Protein AF-A0A6N9HDP6-F1 (afdb_monomer)

Foldseek 3Di:
DDPCPPVCCVVVVQDDPVPCDPVNVVLVVLLVVLLVQLVVLLVQLVVLCPPQNQNLLCLVVVHFDDDPNDTDNSVVRNLVSLLSNLVSLLVSVFCVLVVLCVLQDWFWAQDPVGIDTQDPVNRGLDPRSLRRCCVVPVVLVVLSVLSLCLSQDPLSQQSVQQVVCVVPHPHFDWDRPSRFIFGQWGWGQHSVRDIDIDGRHTSSVSSCCCSPPSSVSSSVSVSSSSVSSVVVVVVVD

Secondary structure (DSSP, 8-state):
------HHHHHHTT--TTT--HHHHHHHHHHHHHHHHHHHHHHHHHHTT-GGGHHHHHHHTTPPEEETTEEE-HHHHHHHHHHHHHHHHHHHHHHHHHHHHHHH---EEEETTEEEE--TTT-SSSHHHHHHHHHH-GGGHHHHHHHHHHHT-HHHHHHHHHHHHHHHSSPPPEEE-SS-EEEEEEEEE-TTS-EEEEEEEEHHHHHHHIIIIIIHHHHHHHHHHHHHHHHHHTTT-

pLDDT: mean 84.65, std 15.04, range [33.28, 97.62]

Radius of gyration: 20.61 Å; Cα contacts (8 Å, |Δi|>4): 277; chains: 1; bounding box: 51×28×64 Å

Organism: NCBI:txid2692179

Structure (mmCIF, N/CA/C/O backbone):
data_AF-A0A6N9HDP6-F1
#
_entry.id   AF-A0A6N9HDP6-F1
#
loop_
_atom_site.group_PDB
_atom_site.id
_atom_site.type_symbol
_atom_site.label_atom_id
_atom_site.label_alt_id
_atom_site.label_comp_id
_atom_site.label_asym_id
_atom_site.label_entity_id
_atom_site.label_seq_id
_atom_site.pdbx_PDB_ins_code
_atom_site.Cartn_x
_atom_site.Cartn_y
_atom_site.Cartn_z
_atom_site.occupancy
_atom_site.B_iso_or_equiv
_atom_site.auth_seq_id
_atom_site.auth_comp_id
_atom_site.auth_asym_id
_atom_site.auth_atom_id
_atom_site.pdbx_PDB_model_num
ATOM 1 N N . MET A 1 1 ? -8.264 -8.731 -18.667 1.00 33.28 1 MET A N 1
ATOM 2 C CA . MET A 1 1 ? -9.466 -8.722 -17.803 1.00 33.28 1 MET A CA 1
ATOM 3 C C . MET A 1 1 ? -9.462 -7.418 -17.008 1.00 33.28 1 MET A C 1
ATOM 5 O O . MET A 1 1 ? -8.703 -7.315 -16.053 1.00 33.28 1 MET A O 1
ATOM 9 N N . LYS A 1 2 ? -10.206 -6.390 -17.453 1.00 33.88 2 LYS A N 1
ATOM 10 C CA . LYS A 1 2 ? -10.377 -5.136 -16.694 1.00 33.88 2 LYS A CA 1
ATOM 11 C C . LYS A 1 2 ? -11.178 -5.466 -15.438 1.00 33.88 2 LYS A C 1
ATOM 13 O O . LYS A 1 2 ? -12.290 -5.974 -15.535 1.00 33.88 2 LYS A O 1
ATOM 18 N N . PHE A 1 3 ? -10.584 -5.253 -14.273 1.00 39.41 3 PHE A N 1
ATOM 19 C CA . PHE A 1 3 ? -11.272 -5.420 -13.004 1.00 39.41 3 PHE A CA 1
ATOM 20 C C . PHE A 1 3 ? -12.003 -4.114 -12.696 1.00 39.41 3 PHE A C 1
ATOM 22 O O . PHE A 1 3 ? -11.435 -3.202 -12.106 1.00 39.41 3 PHE A O 1
ATOM 29 N N . THR A 1 4 ? -13.249 -3.997 -13.146 1.00 41.28 4 THR A N 1
ATOM 30 C CA . THR A 1 4 ? -14.110 -2.879 -12.762 1.00 41.28 4 THR A CA 1
ATOM 31 C C . THR A 1 4 ? -14.683 -3.213 -11.393 1.00 41.28 4 THR A C 1
ATOM 33 O O . THR A 1 4 ? -15.623 -3.995 -11.263 1.00 41.28 4 THR A O 1
ATOM 36 N N . LEU A 1 5 ? -14.047 -2.695 -10.345 1.00 49.66 5 LEU A N 1
ATOM 37 C CA . LEU A 1 5 ? -14.634 -2.686 -9.016 1.00 49.66 5 LEU A CA 1
ATOM 38 C C . LEU A 1 5 ? -15.818 -1.708 -9.094 1.00 49.66 5 LEU A C 1
ATOM 40 O O . LEU A 1 5 ? -15.613 -0.498 -9.094 1.00 49.66 5 LEU A O 1
ATOM 44 N N . ASP A 1 6 ? -17.022 -2.237 -9.311 1.00 51.72 6 ASP A N 1
ATOM 45 C CA . ASP A 1 6 ? -18.217 -1.435 -9.557 1.00 51.72 6 ASP A CA 1
ATOM 46 C C . ASP A 1 6 ? -18.511 -0.571 -8.325 1.00 51.72 6 ASP A C 1
ATOM 48 O O . ASP A 1 6 ? -18.894 -1.074 -7.267 1.00 51.72 6 ASP A O 1
ATOM 52 N N . ARG A 1 7 ? -18.243 0.731 -8.462 1.00 52.22 7 ARG A N 1
ATOM 53 C CA . ARG A 1 7 ? -18.452 1.757 -7.440 1.00 52.22 7 ARG A CA 1
ATOM 54 C C . ARG A 1 7 ? -19.900 1.761 -6.978 1.00 52.22 7 ARG A C 1
ATOM 56 O O . ARG A 1 7 ? -20.142 1.876 -5.783 1.00 52.22 7 ARG A O 1
ATOM 63 N N . ASP A 1 8 ? -20.845 1.566 -7.891 1.00 45.03 8 ASP A N 1
ATOM 64 C CA . ASP A 1 8 ? -22.261 1.567 -7.558 1.00 45.03 8 ASP A CA 1
ATOM 65 C C . ASP A 1 8 ? -22.646 0.270 -6.859 1.00 45.03 8 ASP A C 1
ATOM 67 O O . ASP A 1 8 ? -23.424 0.319 -5.918 1.00 45.03 8 ASP A O 1
ATOM 71 N N . LEU A 1 9 ? -22.015 -0.867 -7.161 1.00 48.50 9 LEU A N 1
ATOM 72 C CA . LEU A 1 9 ? -22.144 -2.080 -6.343 1.00 48.50 9 LEU A CA 1
ATOM 73 C C . LEU A 1 9 ? -21.481 -1.900 -4.961 1.00 48.50 9 LEU A C 1
ATOM 75 O O . LEU A 1 9 ? -22.004 -2.371 -3.954 1.00 48.50 9 LEU A O 1
ATOM 79 N N . LEU A 1 10 ? -20.365 -1.173 -4.877 1.00 50.84 10 LEU A N 1
ATOM 80 C CA . LEU A 1 10 ? -19.671 -0.837 -3.628 1.00 50.84 10 LEU A CA 1
ATOM 81 C C . LEU A 1 10 ? -20.316 0.267 -2.794 1.00 50.84 10 LEU A C 1
ATOM 83 O O . LEU A 1 10 ? -19.963 0.426 -1.633 1.00 50.84 10 LEU A O 1
ATOM 87 N N . LEU A 1 11 ? -21.252 1.019 -3.354 1.00 48.31 11 LEU A N 1
ATOM 88 C CA . LEU A 1 11 ? -22.019 2.028 -2.634 1.00 48.31 11 LEU A CA 1
ATOM 89 C C . LEU A 1 11 ? -23.435 1.516 -2.340 1.00 48.31 11 LEU A C 1
ATOM 91 O O . LEU A 1 11 ? -23.903 1.658 -1.214 1.00 48.31 11 LEU A O 1
ATOM 95 N N . SER A 1 12 ? -24.077 0.830 -3.292 1.00 44.22 12 SER A N 1
ATOM 96 C CA . SER A 1 12 ? -25.443 0.291 -3.157 1.00 44.22 12 SER A CA 1
ATOM 97 C C . SER A 1 12 ? -25.527 -0.972 -2.298 1.00 44.22 12 SER A C 1
ATOM 99 O O . SER A 1 12 ? -26.515 -1.153 -1.593 1.00 44.22 12 SER A O 1
ATOM 101 N N . THR A 1 13 ? -24.486 -1.817 -2.272 1.00 45.91 13 THR A N 1
ATOM 102 C CA . THR A 1 13 ? -24.427 -2.969 -1.345 1.00 45.91 13 THR A CA 1
ATOM 103 C C . THR A 1 13 ? -23.983 -2.553 0.064 1.00 45.91 13 THR A C 1
ATOM 105 O O . THR A 1 13 ? -23.990 -3.372 0.980 1.00 45.91 13 THR A O 1
ATOM 108 N N . TYR A 1 14 ? -23.537 -1.306 0.247 1.00 46.59 14 TYR A N 1
ATOM 109 C CA . TYR A 1 14 ? -22.784 -0.906 1.433 1.00 46.59 14 TYR A CA 1
ATOM 110 C C . TYR A 1 14 ? -23.558 0.035 2.337 1.00 46.59 14 TYR A C 1
ATOM 112 O O . TYR A 1 14 ? -23.374 -0.062 3.540 1.00 46.59 14 TYR A O 1
ATOM 120 N N . LEU A 1 15 ? -24.440 0.896 1.828 1.00 45.91 15 LEU A N 1
ATOM 121 C CA . LEU A 1 15 ? -25.170 1.833 2.679 1.00 45.91 15 LEU A CA 1
ATOM 122 C C . LEU A 1 15 ? -26.553 2.166 2.085 1.00 45.91 15 LEU A C 1
ATOM 124 O O . LEU A 1 15 ? -26.628 2.545 0.914 1.00 45.91 15 LEU A O 1
ATOM 128 N N . PRO A 1 16 ? -27.648 2.119 2.871 1.00 46.25 16 PRO A N 1
ATOM 129 C CA . PRO A 1 16 ? -28.872 2.835 2.524 1.00 46.25 16 PRO A CA 1
ATOM 130 C C . PRO A 1 16 ? -28.522 4.309 2.284 1.00 46.25 16 PRO A C 1
ATOM 132 O O . PRO A 1 16 ? -27.816 4.928 3.084 1.00 46.25 16 PRO A O 1
ATOM 135 N N . SER A 1 17 ? -28.993 4.891 1.180 1.00 51.22 17 SER A N 1
ATOM 136 C CA . SER A 1 17 ? -28.619 6.244 0.732 1.00 51.22 17 SER A CA 1
ATOM 137 C C . SER A 1 17 ? -28.858 7.349 1.774 1.00 51.22 17 SER A C 1
ATOM 139 O O . SER A 1 17 ? -28.256 8.420 1.679 1.00 51.22 17 SER A O 1
ATOM 141 N N . SER A 1 18 ? -29.710 7.091 2.769 1.00 51.16 18 SER A N 1
ATOM 142 C CA . SER A 1 18 ? -30.051 7.989 3.873 1.00 51.16 18 SER A CA 1
ATOM 143 C C . SER A 1 18 ? -29.022 8.045 5.013 1.00 51.16 18 SER A C 1
ATOM 145 O O . SER A 1 18 ? -29.096 8.976 5.807 1.00 51.16 18 SER A O 1
ATOM 147 N N . GLU A 1 19 ? -28.067 7.107 5.105 1.00 50.16 19 GLU A N 1
ATOM 148 C CA . GLU A 1 19 ? -27.143 6.978 6.257 1.00 50.16 19 GLU A CA 1
ATOM 149 C C . GLU A 1 19 ? -25.657 7.198 5.931 1.00 50.16 19 GLU A C 1
ATOM 151 O O . GLU A 1 19 ? -24.818 7.207 6.833 1.00 50.16 19 GLU A O 1
ATOM 156 N N . ILE A 1 20 ? -25.291 7.415 4.662 1.00 54.38 20 ILE A N 1
ATOM 157 C CA . ILE A 1 20 ? -23.915 7.822 4.341 1.00 54.38 20 ILE A CA 1
ATOM 158 C C . ILE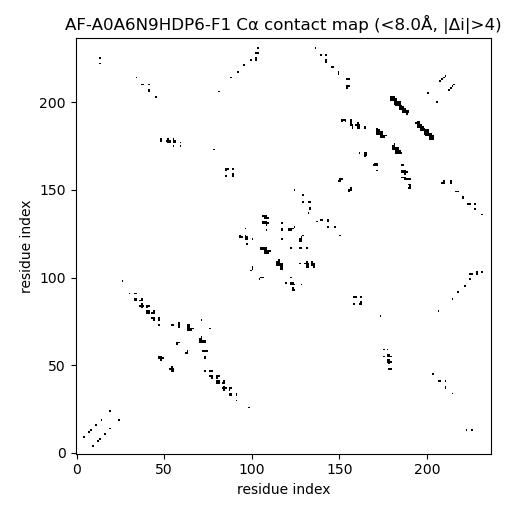 A 1 20 ? -23.740 9.262 4.812 1.00 54.38 20 ILE A C 1
ATOM 160 O O . ILE A 1 20 ? -24.262 10.181 4.177 1.00 54.38 20 ILE A O 1
ATOM 164 N N . ASP A 1 21 ? -23.013 9.487 5.902 1.00 63.66 21 ASP A N 1
ATOM 165 C CA . ASP A 1 21 ? -22.639 10.845 6.283 1.00 63.66 21 ASP A CA 1
ATOM 166 C C . ASP A 1 21 ? -21.673 11.461 5.238 1.00 63.66 21 ASP A C 1
ATOM 168 O O . ASP A 1 21 ? -21.106 10.789 4.365 1.00 63.66 21 ASP A O 1
ATOM 172 N N . ALA A 1 22 ? -21.513 12.784 5.265 1.00 68.62 22 ALA A N 1
ATOM 173 C CA . ALA A 1 22 ? -20.629 13.479 4.328 1.00 68.62 22 ALA A CA 1
ATOM 174 C C . ALA A 1 22 ? -19.145 13.063 4.463 1.00 68.62 22 ALA A C 1
ATOM 176 O O . ALA A 1 22 ? -18.402 13.126 3.480 1.00 68.62 22 ALA A O 1
ATOM 177 N N . GLU A 1 23 ? -18.718 12.612 5.645 1.00 64.62 23 GLU A N 1
ATOM 178 C CA . GLU A 1 23 ? -17.349 12.181 5.945 1.00 64.62 23 GLU A CA 1
ATOM 179 C C . GLU A 1 23 ? -17.039 10.833 5.274 1.00 64.62 23 GLU A C 1
ATOM 181 O O . GLU A 1 23 ? -16.013 10.703 4.602 1.00 64.62 23 GLU A O 1
ATOM 186 N N . ALA A 1 24 ? -17.958 9.868 5.332 1.00 66.38 24 ALA A N 1
ATOM 187 C CA . ALA A 1 24 ? -17.856 8.591 4.633 1.00 66.38 24 ALA A CA 1
ATOM 188 C C . ALA A 1 24 ? -17.781 8.786 3.109 1.00 66.38 24 ALA A C 1
ATOM 190 O O . ALA A 1 24 ? -16.895 8.222 2.462 1.00 66.38 24 ALA A O 1
ATOM 191 N N . ARG A 1 25 ? -18.629 9.654 2.526 1.00 70.38 25 ARG A N 1
ATOM 192 C CA . ARG A 1 25 ? -18.550 10.000 1.088 1.00 70.38 25 ARG A CA 1
ATOM 193 C C . ARG A 1 25 ? -17.185 10.572 0.708 1.00 70.38 25 ARG A C 1
ATOM 195 O O . ARG A 1 25 ? -16.620 10.203 -0.320 1.00 70.38 25 ARG A O 1
ATOM 202 N N . MET A 1 26 ? -16.639 11.463 1.533 1.00 73.62 26 MET A N 1
ATOM 203 C CA . MET A 1 26 ? -15.329 12.071 1.294 1.00 73.62 26 MET A CA 1
ATOM 204 C C . MET A 1 26 ? -14.192 11.037 1.346 1.00 73.62 26 MET A C 1
ATOM 206 O O . MET A 1 26 ? -13.287 11.075 0.505 1.00 73.62 26 MET A O 1
ATOM 210 N N . ILE A 1 27 ? -14.243 10.104 2.301 1.00 74.69 27 ILE A N 1
ATOM 211 C CA . ILE A 1 27 ? -13.271 9.011 2.424 1.00 74.69 27 ILE A CA 1
ATOM 212 C C . ILE A 1 27 ? -13.293 8.142 1.163 1.00 74.69 27 ILE A C 1
ATOM 214 O O . ILE A 1 27 ? -12.243 7.944 0.551 1.00 74.69 27 ILE A O 1
ATOM 218 N N . PHE A 1 28 ? -14.471 7.686 0.727 1.00 75.19 28 PHE A N 1
ATOM 219 C CA . PHE A 1 28 ? -14.584 6.834 -0.461 1.00 75.19 28 PHE A CA 1
ATOM 220 C C . PHE A 1 28 ? -14.171 7.554 -1.747 1.00 75.19 28 PHE A C 1
ATOM 222 O O . PHE A 1 28 ? -13.397 7.000 -2.519 1.00 75.19 28 PHE A O 1
ATOM 229 N N . ASN A 1 29 ? -14.533 8.828 -1.925 1.00 78.56 29 ASN A N 1
ATOM 230 C CA . ASN A 1 29 ? -14.055 9.616 -3.067 1.00 78.56 29 ASN A CA 1
ATOM 231 C C . ASN A 1 29 ? -12.520 9.749 -3.092 1.00 78.56 29 ASN A C 1
ATOM 233 O O . ASN A 1 29 ? -11.913 9.822 -4.159 1.00 78.56 29 ASN A O 1
ATOM 237 N N . THR A 1 30 ? -11.872 9.810 -1.925 1.00 80.00 30 THR A N 1
ATOM 238 C CA . THR A 1 30 ? -10.403 9.864 -1.834 1.00 80.00 30 THR A CA 1
ATOM 239 C C . THR A 1 30 ? -9.774 8.515 -2.185 1.00 80.00 30 THR A C 1
ATOM 241 O O . THR A 1 30 ? -8.740 8.476 -2.856 1.00 80.00 30 THR A O 1
ATOM 244 N N . ILE A 1 31 ? -10.400 7.417 -1.754 1.00 83.44 31 ILE A N 1
ATOM 245 C CA . ILE A 1 31 ? -9.998 6.046 -2.089 1.00 83.44 31 ILE A CA 1
ATOM 246 C C . ILE A 1 31 ? -10.102 5.812 -3.601 1.00 83.44 31 ILE A C 1
ATOM 248 O O . ILE A 1 31 ? -9.126 5.359 -4.199 1.00 83.44 31 ILE A O 1
ATOM 252 N N . ASP A 1 32 ? -11.226 6.191 -4.213 1.00 83.38 32 ASP A N 1
ATOM 253 C CA . ASP A 1 32 ? -11.473 6.056 -5.653 1.00 83.38 32 ASP A CA 1
ATOM 254 C C . ASP A 1 32 ? -10.429 6.828 -6.463 1.00 83.38 32 ASP A C 1
ATOM 256 O O . ASP A 1 32 ? -9.756 6.254 -7.315 1.00 83.38 32 ASP A O 1
ATOM 260 N N . LYS A 1 33 ? -10.183 8.099 -6.115 1.00 86.19 33 LYS A N 1
ATOM 261 C CA . LYS A 1 33 ? -9.139 8.898 -6.774 1.00 86.19 33 LYS A CA 1
ATOM 262 C C . LYS A 1 33 ? -7.780 8.208 -6.716 1.00 86.19 33 LYS A C 1
ATOM 264 O O . LYS A 1 33 ? -7.112 8.085 -7.735 1.00 86.19 33 LYS A O 1
ATOM 269 N N . ARG A 1 34 ? -7.347 7.746 -5.538 1.00 88.00 34 ARG A N 1
ATOM 270 C CA . ARG A 1 34 ? -6.041 7.080 -5.398 1.00 88.00 34 ARG A CA 1
ATOM 271 C C . ARG A 1 34 ? -5.972 5.768 -6.175 1.00 88.00 34 ARG A C 1
ATOM 273 O O . ARG A 1 34 ? -4.921 5.484 -6.740 1.00 88.00 34 ARG A O 1
ATOM 280 N N . LYS A 1 35 ? -7.063 4.998 -6.220 1.00 88.69 35 LYS A N 1
ATOM 281 C CA . LYS A 1 35 ? -7.174 3.804 -7.065 1.00 88.69 35 LYS A CA 1
ATOM 282 C C . LYS A 1 35 ? -6.973 4.175 -8.530 1.00 88.69 35 LYS A C 1
ATOM 284 O O . LYS A 1 35 ? -6.108 3.586 -9.164 1.00 88.69 35 LYS A O 1
ATOM 289 N N . ASP A 1 36 ? -7.711 5.155 -9.037 1.00 89.81 36 ASP A N 1
ATOM 290 C CA . ASP A 1 36 ? -7.659 5.532 -10.451 1.00 89.81 36 ASP A CA 1
ATOM 291 C C . ASP A 1 36 ? -6.276 6.082 -10.835 1.00 89.81 36 ASP A C 1
ATOM 293 O O . ASP A 1 36 ? -5.737 5.731 -11.882 1.00 89.81 36 ASP A O 1
ATOM 297 N N . PHE A 1 37 ? -5.637 6.857 -9.950 1.00 91.75 37 PHE A N 1
ATOM 298 C CA . PHE A 1 37 ? -4.246 7.288 -10.126 1.00 91.75 37 PHE A CA 1
ATOM 299 C C . PHE A 1 37 ? -3.261 6.110 -10.136 1.00 91.75 37 PHE A C 1
ATOM 301 O O . PHE A 1 37 ? -2.341 6.083 -10.953 1.00 91.75 37 PHE A O 1
ATOM 308 N N . SER A 1 38 ? -3.429 5.123 -9.251 1.00 92.25 38 SER A N 1
ATOM 309 C CA . SER A 1 38 ? -2.624 3.899 -9.292 1.00 92.25 38 SER A CA 1
ATOM 310 C C . SER A 1 38 ? -2.862 3.111 -10.585 1.00 92.25 38 SER A C 1
ATOM 312 O O . SER A 1 38 ? -1.909 2.645 -11.195 1.00 92.25 38 SER A O 1
ATOM 314 N N . GLU A 1 39 ? -4.100 2.970 -11.045 1.00 92.25 39 GLU A N 1
ATOM 315 C CA . GLU A 1 39 ? -4.398 2.275 -12.302 1.00 92.25 39 GLU A CA 1
ATOM 316 C C . GLU A 1 39 ? -3.762 2.990 -13.498 1.00 92.25 39 GLU A C 1
ATOM 318 O O . GLU A 1 39 ? -3.077 2.342 -14.287 1.00 92.25 39 GLU A O 1
ATOM 323 N N . LEU A 1 40 ? -3.900 4.318 -13.582 1.00 94.12 40 LEU A N 1
ATOM 324 C CA . LEU A 1 40 ? -3.268 5.142 -14.614 1.00 94.12 40 LEU A CA 1
ATOM 325 C C . LEU A 1 40 ? -1.762 4.867 -14.696 1.00 94.12 40 LEU A C 1
ATOM 327 O O . LEU A 1 40 ? -1.275 4.415 -15.726 1.00 94.12 40 LEU A O 1
ATOM 331 N N . HIS A 1 41 ? -1.032 5.072 -13.599 1.00 94.62 41 HIS A N 1
ATOM 332 C CA . HIS A 1 41 ? 0.424 4.921 -13.605 1.00 94.62 41 HIS A CA 1
ATOM 333 C C . HIS A 1 41 ? 0.886 3.475 -13.802 1.00 94.62 41 HIS A C 1
ATOM 335 O O . HIS A 1 41 ? 1.971 3.251 -14.334 1.00 94.62 41 HIS A O 1
ATOM 341 N N . TYR A 1 42 ? 0.078 2.487 -13.407 1.00 94.56 42 TYR A N 1
ATOM 342 C CA . TYR A 1 42 ? 0.356 1.094 -13.739 1.00 94.56 42 TYR A CA 1
ATOM 343 C C . TYR A 1 42 ? 0.293 0.865 -15.252 1.00 94.56 42 TYR A C 1
ATOM 345 O O . TYR A 1 42 ? 1.230 0.301 -15.809 1.00 94.56 42 TYR A O 1
ATOM 353 N N . TYR A 1 43 ? -0.769 1.314 -15.926 1.00 92.94 43 TYR A N 1
ATOM 354 C CA . TYR A 1 43 ? -0.904 1.118 -17.370 1.00 92.94 43 TYR A CA 1
ATOM 355 C C . TYR A 1 43 ? 0.114 1.932 -18.172 1.00 92.94 43 TYR A C 1
ATOM 357 O O . TYR A 1 43 ? 0.693 1.390 -19.108 1.00 92.94 43 TYR A O 1
ATOM 365 N N . GLU A 1 44 ? 0.408 3.170 -17.768 1.00 91.12 44 GLU A N 1
ATOM 366 C CA . GLU A 1 44 ? 1.485 3.966 -18.374 1.00 91.12 44 GLU A CA 1
ATOM 367 C C . GLU A 1 44 ? 2.844 3.262 -18.249 1.00 91.12 44 GLU A C 1
ATOM 369 O O . GLU A 1 44 ? 3.590 3.165 -19.219 1.00 91.12 44 GLU A O 1
ATOM 374 N N . PHE A 1 45 ? 3.146 2.681 -17.083 1.00 91.06 45 PHE A N 1
ATOM 375 C CA . PHE A 1 45 ? 4.351 1.870 -16.906 1.00 91.06 45 PHE A CA 1
ATOM 376 C C . PHE A 1 45 ? 4.372 0.638 -17.824 1.00 91.06 45 PHE A C 1
ATOM 378 O O . PHE A 1 45 ? 5.395 0.372 -18.445 1.00 91.06 45 PHE A O 1
ATOM 385 N N . ILE A 1 46 ? 3.263 -0.098 -17.951 1.00 89.88 46 ILE A N 1
ATOM 386 C CA . ILE A 1 46 ? 3.189 -1.256 -18.859 1.00 89.88 46 ILE A CA 1
ATOM 387 C C . ILE A 1 46 ? 3.407 -0.832 -20.318 1.00 89.88 46 ILE A C 1
ATOM 389 O O . ILE A 1 46 ? 4.092 -1.529 -21.064 1.00 89.88 46 ILE A O 1
ATOM 393 N N . ASN A 1 47 ? 2.907 0.338 -20.715 1.00 85.62 47 ASN A N 1
ATOM 394 C CA . ASN A 1 47 ? 3.121 0.869 -22.061 1.00 85.62 47 ASN A CA 1
ATOM 395 C C . ASN A 1 47 ? 4.599 1.206 -22.341 1.00 85.62 47 ASN A C 1
ATOM 397 O O . ASN A 1 47 ? 5.003 1.211 -23.501 1.00 85.62 47 ASN A O 1
ATOM 401 N N . CYS A 1 48 ? 5.426 1.421 -21.307 1.00 79.38 48 CYS A N 1
ATOM 402 C CA . CYS A 1 48 ? 6.856 1.719 -21.460 1.00 79.38 48 CYS A CA 1
ATOM 403 C C . CYS A 1 48 ? 7.691 0.533 -21.973 1.00 79.38 48 CYS A C 1
ATOM 405 O O . CYS A 1 48 ? 8.829 0.740 -22.393 1.00 79.38 48 CYS A O 1
ATOM 407 N N . PHE A 1 49 ? 7.167 -0.696 -21.919 1.00 74.06 49 PHE A N 1
ATOM 408 C CA . PHE A 1 49 ? 7.859 -1.884 -22.431 1.00 74.06 49 PHE A CA 1
ATOM 409 C C . PHE A 1 49 ? 7.699 -2.027 -23.954 1.00 74.06 49 PHE A C 1
ATOM 411 O O . PHE A 1 49 ? 8.598 -2.540 -24.618 1.00 74.06 49 PHE A O 1
ATOM 418 N N . GLY A 1 50 ? 6.594 -1.532 -24.524 1.00 65.62 50 GLY A N 1
ATOM 419 C CA . GLY A 1 50 ? 6.205 -1.811 -25.910 1.00 65.62 50 GLY A CA 1
ATOM 420 C C . GLY A 1 50 ? 5.897 -3.292 -26.143 1.00 65.62 50 GLY A C 1
ATOM 421 O O . GLY A 1 50 ? 5.670 -4.047 -25.197 1.00 65.62 50 GLY A O 1
ATOM 422 N N . GLU A 1 51 ? 5.894 -3.717 -27.407 1.00 66.50 51 GLU A N 1
ATOM 423 C CA . GLU A 1 51 ? 5.860 -5.143 -27.751 1.00 66.50 51 GLU A CA 1
ATOM 424 C C . GLU A 1 51 ? 7.201 -5.790 -27.360 1.00 66.50 51 GLU A C 1
ATOM 426 O O . GLU A 1 51 ? 8.269 -5.283 -27.708 1.00 66.50 51 GLU A O 1
ATOM 431 N N . ASP A 1 52 ? 7.143 -6.870 -26.576 1.00 63.62 52 ASP A N 1
ATOM 432 C CA . ASP A 1 52 ? 8.283 -7.706 -26.160 1.00 63.62 52 ASP A CA 1
ATOM 433 C C . ASP A 1 52 ? 9.491 -6.977 -25.524 1.00 63.62 52 ASP A C 1
ATOM 435 O O . ASP A 1 52 ? 10.607 -7.498 -25.504 1.00 63.62 52 ASP A O 1
ATOM 439 N N . GLY A 1 53 ? 9.294 -5.784 -24.950 1.00 71.12 53 GLY A N 1
ATOM 440 C CA . GLY A 1 53 ? 10.369 -5.021 -24.301 1.00 71.12 53 GLY A CA 1
ATOM 441 C C . GLY A 1 53 ? 11.221 -4.185 -25.263 1.00 71.12 53 GLY A C 1
ATOM 442 O O . GLY A 1 53 ? 12.227 -3.614 -24.841 1.00 71.12 53 GLY A O 1
ATOM 443 N N . HIS A 1 54 ? 10.833 -4.069 -26.537 1.00 73.38 54 HIS A N 1
ATOM 444 C CA . HIS A 1 54 ? 11.617 -3.379 -27.566 1.00 73.38 54 HIS A CA 1
ATOM 445 C C . HIS A 1 54 ? 11.988 -1.930 -27.194 1.00 73.38 54 HIS A C 1
ATOM 447 O O . HIS A 1 54 ? 13.093 -1.471 -27.480 1.00 73.38 54 HIS A O 1
ATOM 453 N N . LEU A 1 55 ? 11.111 -1.211 -26.482 1.00 73.12 55 LEU A N 1
ATOM 454 C CA . LEU A 1 55 ? 11.379 0.172 -26.063 1.00 73.12 55 LEU A CA 1
ATOM 455 C C . LEU A 1 55 ? 12.498 0.274 -25.010 1.00 73.12 55 LEU A C 1
ATOM 457 O O . LEU A 1 55 ? 13.171 1.304 -24.915 1.00 73.12 55 LEU A O 1
ATOM 461 N N . LEU A 1 56 ? 12.703 -0.778 -24.214 1.00 80.88 56 LEU A N 1
ATOM 462 C CA . LEU A 1 56 ? 13.779 -0.854 -23.224 1.00 80.88 56 LEU A CA 1
ATOM 463 C C . LEU A 1 56 ? 15.121 -1.196 -23.872 1.00 80.88 56 LEU A C 1
ATOM 465 O O . LEU A 1 56 ? 16.158 -0.690 -23.436 1.00 80.88 56 LEU A O 1
ATOM 469 N N . GLU A 1 57 ? 15.108 -2.022 -24.918 1.00 79.50 57 GLU A N 1
ATOM 470 C CA . GLU A 1 57 ? 16.293 -2.318 -25.721 1.00 79.50 57 GLU A CA 1
ATOM 471 C C . GLU A 1 57 ? 16.774 -1.067 -26.466 1.00 79.50 57 GLU A C 1
ATOM 473 O O . GLU A 1 57 ? 17.935 -0.681 -26.327 1.00 79.50 57 GLU A O 1
ATOM 478 N N . MET A 1 58 ? 15.860 -0.357 -27.134 1.00 73.75 58 MET A N 1
ATOM 479 C CA . MET A 1 58 ? 16.160 0.901 -27.827 1.00 73.75 58 MET A CA 1
ATOM 480 C C . MET A 1 58 ? 16.782 1.959 -26.903 1.00 73.75 58 MET A C 1
ATOM 482 O O . MET A 1 58 ? 17.724 2.648 -27.296 1.00 73.75 58 MET A O 1
ATOM 486 N N . GLU A 1 59 ? 16.300 2.080 -25.661 1.00 81.12 59 GLU A N 1
ATOM 487 C CA . GLU A 1 59 ? 16.889 2.986 -24.666 1.00 81.12 59 GLU A CA 1
ATOM 488 C C . GLU A 1 59 ? 18.347 2.612 -24.351 1.00 81.12 59 GLU A C 1
ATOM 490 O O . GLU A 1 59 ? 19.211 3.491 -24.295 1.00 81.12 59 GLU A O 1
ATOM 495 N N . ARG A 1 60 ? 18.646 1.316 -24.176 1.00 78.69 60 ARG A N 1
ATOM 496 C CA . ARG A 1 60 ? 20.016 0.842 -23.910 1.00 78.69 60 ARG A CA 1
ATOM 497 C C . ARG A 1 60 ? 20.962 1.096 -25.074 1.00 78.69 60 ARG A C 1
ATOM 499 O O . ARG A 1 60 ? 22.140 1.358 -24.832 1.00 78.69 60 ARG A O 1
ATOM 506 N N . ASP A 1 61 ? 20.443 1.056 -26.293 1.00 81.31 61 ASP A N 1
ATOM 507 C CA . ASP A 1 61 ? 21.188 1.377 -27.510 1.00 81.31 61 ASP A CA 1
ATOM 508 C C . ASP A 1 61 ? 21.333 2.898 -27.729 1.00 81.31 61 ASP A C 1
ATOM 510 O O . ASP A 1 61 ? 21.953 3.342 -28.695 1.00 81.31 61 ASP A O 1
ATOM 514 N N . GLY A 1 62 ? 20.807 3.722 -26.812 1.00 74.69 62 GLY A N 1
ATOM 515 C CA . GLY A 1 62 ? 20.925 5.181 -26.838 1.00 74.69 62 GLY A CA 1
ATOM 516 C C . GLY A 1 62 ? 19.925 5.871 -27.767 1.00 74.69 62 GLY A C 1
ATOM 517 O O . GLY A 1 62 ? 20.082 7.058 -28.067 1.00 74.69 62 GLY A O 1
ATOM 518 N N . ILE A 1 63 ? 18.896 5.156 -28.225 1.00 71.94 63 ILE A N 1
ATOM 519 C CA . ILE A 1 63 ? 17.860 5.691 -29.106 1.00 71.94 63 ILE A CA 1
ATOM 520 C C . ILE A 1 63 ? 16.826 6.436 -28.254 1.00 71.94 63 ILE A C 1
ATOM 522 O O . ILE A 1 63 ? 16.222 5.886 -27.336 1.00 71.94 63 ILE A O 1
ATOM 526 N N . VAL A 1 64 ? 16.625 7.721 -28.554 1.00 66.75 64 VAL A N 1
ATOM 527 C CA . VAL A 1 64 ? 15.705 8.599 -27.817 1.00 66.75 64 VAL A CA 1
ATOM 528 C C . VAL A 1 64 ? 14.405 8.748 -28.599 1.00 66.75 64 VAL A C 1
ATOM 530 O O . VAL A 1 64 ? 14.430 9.178 -29.753 1.00 66.75 64 VAL A O 1
ATOM 533 N N . PHE A 1 65 ? 13.269 8.450 -27.966 1.00 63.47 65 PHE A N 1
ATOM 534 C CA . PHE A 1 65 ? 11.959 8.646 -28.584 1.00 63.47 65 PHE A CA 1
ATOM 535 C C . PHE A 1 65 ? 11.648 10.128 -28.743 1.00 63.47 65 PHE A C 1
ATOM 537 O O . PHE A 1 65 ? 11.960 10.945 -27.872 1.00 63.47 65 PHE A O 1
ATOM 544 N N . THR A 1 66 ? 10.991 10.473 -29.846 1.00 58.81 66 THR A N 1
ATOM 545 C CA . THR A 1 66 ? 10.404 11.796 -30.030 1.00 58.81 66 THR A CA 1
ATOM 546 C C . THR A 1 66 ? 8.902 11.681 -30.205 1.00 58.81 66 THR A C 1
ATOM 548 O O . THR A 1 66 ? 8.464 11.070 -31.175 1.00 58.81 66 THR A O 1
ATOM 551 N N . ASP A 1 67 ? 8.133 12.298 -29.314 1.00 58.44 67 ASP A N 1
ATOM 552 C CA . ASP A 1 67 ? 6.690 12.479 -29.482 1.00 58.44 67 ASP A CA 1
ATOM 553 C C . ASP A 1 67 ? 6.414 13.964 -29.735 1.00 58.44 67 ASP A C 1
ATOM 555 O O . ASP A 1 67 ? 6.952 14.836 -29.048 1.00 58.44 67 ASP A O 1
ATOM 559 N N . ALA A 1 68 ? 5.664 14.265 -30.797 1.00 63.69 68 ALA A N 1
ATOM 560 C CA . ALA A 1 68 ? 5.406 15.628 -31.273 1.00 63.69 68 ALA A CA 1
ATOM 561 C C . ALA A 1 68 ? 6.671 16.524 -31.372 1.00 63.69 68 ALA A C 1
ATOM 563 O O . ALA A 1 68 ? 6.636 17.720 -31.077 1.00 63.69 68 ALA A O 1
ATOM 564 N N . GLY A 1 69 ? 7.818 15.942 -31.751 1.00 58.31 69 GLY A N 1
ATOM 565 C CA . GLY A 1 69 ? 9.106 16.642 -31.859 1.00 58.31 69 GLY A CA 1
ATOM 566 C C . GLY A 1 69 ? 9.840 16.888 -30.531 1.00 58.31 69 GLY A C 1
ATOM 567 O O . GLY A 1 69 ? 10.926 17.469 -30.535 1.00 58.31 69 GLY A O 1
ATOM 568 N N . LYS A 1 70 ? 9.305 16.432 -29.392 1.00 61.06 70 LYS A N 1
ATOM 569 C CA . LYS A 1 70 ? 9.974 16.501 -28.086 1.00 61.06 70 LYS A CA 1
ATOM 570 C C . LYS A 1 70 ? 10.725 15.211 -27.808 1.00 61.06 70 LYS A C 1
ATOM 572 O O . LYS A 1 70 ? 10.154 14.136 -27.900 1.00 61.06 70 LYS A O 1
ATOM 577 N N . ARG A 1 71 ? 12.002 15.315 -27.437 1.00 63.88 71 ARG A N 1
ATOM 578 C CA . ARG A 1 71 ? 12.801 14.170 -26.980 1.00 63.88 71 ARG A CA 1
ATOM 579 C C . ARG A 1 71 ? 12.303 13.702 -25.612 1.00 63.88 71 ARG A C 1
ATOM 581 O O . ARG A 1 71 ? 12.359 14.465 -24.649 1.00 63.88 71 ARG A O 1
ATOM 588 N N . HIS A 1 72 ? 11.868 12.452 -25.525 1.00 66.38 72 HIS A N 1
ATOM 589 C CA . HIS A 1 72 ? 11.462 11.795 -24.291 1.00 66.38 72 HIS A CA 1
ATOM 590 C C . HIS A 1 72 ? 12.498 10.744 -23.908 1.00 66.38 72 HIS A C 1
ATOM 592 O O . HIS A 1 72 ? 12.807 9.830 -24.670 1.00 66.38 72 HIS A O 1
ATOM 598 N N . ASN A 1 73 ? 13.044 10.878 -22.702 1.00 76.38 73 ASN A N 1
ATOM 599 C CA . ASN A 1 73 ? 13.881 9.842 -22.122 1.00 76.38 73 ASN A CA 1
ATOM 600 C C . ASN A 1 73 ? 12.967 8.738 -21.562 1.00 76.38 73 ASN A C 1
ATOM 602 O O . ASN A 1 73 ? 12.284 8.973 -20.562 1.00 76.38 73 ASN A O 1
ATOM 606 N N . ASN A 1 74 ? 12.958 7.560 -22.201 1.00 80.62 74 ASN A N 1
ATOM 607 C CA . ASN A 1 74 ? 12.105 6.431 -21.804 1.00 80.62 74 ASN A CA 1
ATOM 608 C C . ASN A 1 74 ? 12.324 6.047 -20.331 1.00 80.62 74 ASN A C 1
ATOM 610 O O . ASN A 1 74 ? 11.369 5.776 -19.605 1.00 80.62 74 ASN A O 1
ATOM 614 N N . ARG A 1 75 ? 13.569 6.167 -19.849 1.00 86.44 75 ARG A N 1
ATOM 615 C CA . ARG A 1 75 ? 13.918 5.951 -18.444 1.00 86.44 75 ARG A 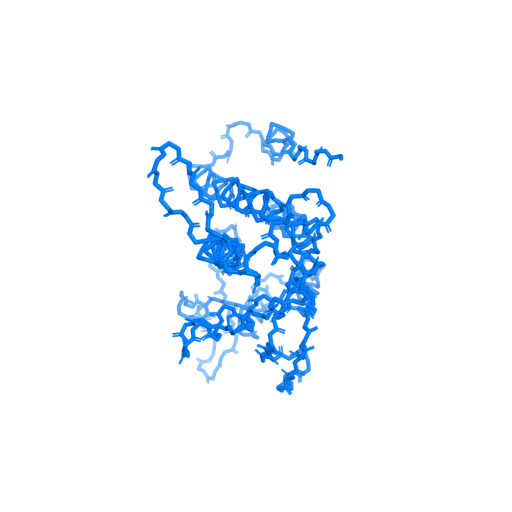CA 1
ATOM 616 C C . ARG A 1 75 ? 13.176 6.849 -17.485 1.00 86.44 75 ARG A C 1
ATOM 618 O O . ARG A 1 75 ? 12.572 6.373 -16.531 1.00 86.44 75 ARG A O 1
ATOM 625 N N . VAL A 1 76 ? 13.193 8.149 -17.753 1.00 86.06 76 VAL A N 1
ATOM 626 C CA . VAL A 1 76 ? 12.483 9.116 -16.911 1.00 86.06 76 VAL A CA 1
ATOM 627 C C . VAL A 1 76 ? 10.991 8.786 -16.880 1.00 86.06 76 VAL A C 1
ATOM 629 O O . VAL A 1 76 ? 10.357 8.915 -15.836 1.00 86.06 76 VAL A O 1
ATOM 632 N N . HIS A 1 77 ? 10.439 8.325 -18.003 1.00 85.75 77 HIS A N 1
ATOM 633 C CA . HIS A 1 77 ? 9.027 7.994 -18.110 1.00 85.75 77 HIS A CA 1
ATOM 634 C C . HIS A 1 77 ? 8.640 6.754 -17.289 1.00 85.75 77 HIS A C 1
ATOM 636 O O . HIS A 1 77 ? 7.726 6.845 -16.463 1.00 85.75 77 HIS A O 1
ATOM 642 N N . TYR A 1 78 ? 9.346 5.625 -17.435 1.00 89.50 78 TYR A N 1
ATOM 643 C CA . TYR A 1 78 ? 9.020 4.437 -16.641 1.00 89.50 78 TYR A CA 1
ATOM 644 C C . TYR A 1 78 ? 9.329 4.644 -15.152 1.00 89.50 78 TYR A C 1
ATOM 646 O O . TYR A 1 78 ? 8.527 4.237 -14.315 1.00 89.50 78 TYR A O 1
ATOM 654 N N . GLU A 1 79 ? 10.429 5.323 -14.789 1.00 92.12 79 GLU A N 1
ATOM 655 C CA . GLU A 1 79 ? 10.776 5.573 -13.380 1.00 92.12 79 GLU A CA 1
ATOM 656 C C . GLU A 1 79 ? 9.719 6.464 -12.712 1.00 92.12 79 GLU A C 1
ATOM 658 O O . GLU A 1 79 ? 9.248 6.152 -11.615 1.00 92.12 79 GLU A O 1
ATOM 663 N N . ALA A 1 80 ? 9.272 7.527 -13.391 1.00 91.75 80 ALA A N 1
ATOM 664 C CA . ALA A 1 80 ? 8.219 8.401 -12.882 1.00 91.75 80 ALA A CA 1
ATOM 665 C C . ALA A 1 80 ? 6.907 7.640 -12.642 1.00 91.75 80 ALA A C 1
ATOM 667 O O . ALA A 1 80 ? 6.301 7.790 -11.579 1.00 91.75 80 ALA A O 1
ATOM 668 N N . ASN A 1 81 ? 6.487 6.793 -13.586 1.00 94.25 81 ASN A N 1
ATOM 669 C CA . ASN A 1 81 ? 5.264 6.003 -13.445 1.00 94.25 81 ASN A CA 1
ATOM 670 C C . ASN A 1 81 ? 5.374 4.935 -12.345 1.00 94.25 81 ASN A C 1
ATOM 672 O O . ASN A 1 81 ? 4.442 4.785 -11.552 1.00 94.25 81 ASN A O 1
ATOM 676 N N . ILE A 1 82 ? 6.522 4.261 -12.214 1.00 95.06 82 ILE A N 1
ATOM 677 C CA . ILE A 1 82 ? 6.785 3.326 -11.108 1.00 95.06 82 ILE A CA 1
ATOM 678 C C . ILE A 1 82 ? 6.624 4.038 -9.762 1.00 95.06 82 ILE A C 1
ATOM 680 O O . ILE A 1 82 ? 5.869 3.584 -8.896 1.00 95.06 82 ILE A O 1
ATOM 684 N N . PHE A 1 83 ? 7.313 5.165 -9.565 1.00 94.50 83 PHE A N 1
ATOM 685 C CA . PHE A 1 83 ? 7.289 5.854 -8.277 1.00 94.50 83 PHE A CA 1
ATOM 686 C C . PHE A 1 83 ? 5.935 6.498 -7.986 1.00 94.50 83 PHE A C 1
ATOM 688 O O . PHE A 1 83 ? 5.474 6.430 -6.845 1.00 94.50 83 PHE A O 1
ATOM 695 N N . ALA A 1 84 ? 5.256 7.053 -8.990 1.00 94.31 84 ALA A N 1
ATOM 696 C CA . ALA A 1 84 ? 3.911 7.592 -8.828 1.00 94.31 84 ALA A CA 1
ATOM 697 C C . ALA A 1 84 ? 2.901 6.497 -8.449 1.00 94.31 84 ALA A C 1
ATOM 699 O O . ALA A 1 84 ? 2.095 6.693 -7.534 1.00 94.31 84 ALA A O 1
ATOM 700 N N . PHE A 1 85 ? 2.974 5.319 -9.079 1.00 95.75 85 PHE A N 1
ATOM 701 C CA . PHE A 1 85 ? 2.171 4.155 -8.701 1.00 95.75 85 PHE A CA 1
ATOM 702 C C . PHE A 1 85 ? 2.412 3.753 -7.242 1.00 95.75 85 PHE A C 1
ATOM 704 O O . PHE A 1 85 ? 1.472 3.662 -6.446 1.00 95.75 85 PHE A O 1
ATOM 711 N N . VAL A 1 86 ? 3.682 3.537 -6.893 1.00 95.50 86 VAL A N 1
ATOM 712 C CA . VAL A 1 86 ? 4.121 3.050 -5.582 1.00 95.50 86 VAL A CA 1
ATOM 713 C C . VAL A 1 86 ? 3.732 4.028 -4.467 1.00 95.50 86 VAL A C 1
ATOM 715 O O . VAL A 1 86 ? 3.177 3.610 -3.449 1.00 95.50 86 VAL A O 1
ATOM 718 N N . GLN A 1 87 ? 3.946 5.332 -4.662 1.00 94.00 87 GLN A N 1
ATOM 719 C CA . GLN A 1 87 ? 3.569 6.353 -3.680 1.00 94.00 87 GLN A CA 1
ATOM 720 C C . GLN A 1 87 ? 2.051 6.442 -3.490 1.00 94.00 87 GLN A C 1
ATOM 722 O O . GLN A 1 87 ? 1.582 6.508 -2.349 1.00 94.00 87 GLN A O 1
ATOM 727 N N . ASN A 1 88 ? 1.275 6.407 -4.579 1.00 94.19 88 ASN A N 1
ATOM 728 C CA . ASN A 1 88 ? -0.184 6.474 -4.501 1.00 94.19 88 ASN A CA 1
ATOM 729 C C . ASN A 1 88 ? -0.778 5.255 -3.799 1.00 94.19 88 ASN A C 1
ATOM 731 O O . ASN A 1 88 ? -1.589 5.417 -2.880 1.00 94.19 88 ASN A O 1
ATOM 735 N N . LEU A 1 89 ? -0.333 4.054 -4.175 1.00 95.56 89 LEU A N 1
ATOM 736 C CA . LEU A 1 89 ? -0.815 2.819 -3.570 1.00 95.56 89 LEU A CA 1
ATOM 737 C C . LEU A 1 89 ? -0.427 2.736 -2.094 1.00 95.56 89 LEU A C 1
ATOM 739 O O . LEU A 1 89 ? -1.255 2.377 -1.258 1.00 95.56 89 LEU A O 1
ATOM 743 N N . HIS A 1 90 ? 0.809 3.107 -1.751 1.00 95.69 90 HIS A N 1
ATOM 744 C CA . HIS A 1 90 ? 1.244 3.130 -0.359 1.00 95.69 90 HIS A CA 1
ATOM 745 C C . HIS A 1 90 ? 0.394 4.083 0.464 1.00 95.69 90 HIS A C 1
ATOM 747 O O . HIS A 1 90 ? -0.084 3.703 1.523 1.00 95.69 90 HIS A O 1
ATOM 753 N N . ALA A 1 91 ? 0.183 5.309 -0.008 1.00 92.69 91 ALA A N 1
ATOM 754 C CA . ALA A 1 91 ? -0.618 6.281 0.718 1.00 92.69 91 ALA A CA 1
ATOM 755 C C . ALA A 1 91 ? -2.082 5.832 0.873 1.00 92.69 91 ALA A C 1
ATOM 757 O O . ALA A 1 91 ? -2.703 6.131 1.892 1.00 92.69 91 ALA A O 1
ATOM 758 N N . LEU A 1 92 ? -2.619 5.063 -0.082 1.00 92.88 92 LEU A N 1
ATOM 759 C CA . LEU A 1 92 ? -3.915 4.410 0.077 1.00 92.88 92 LEU A CA 1
ATOM 760 C C . LEU A 1 92 ? -3.877 3.373 1.216 1.00 92.88 92 LEU A C 1
ATOM 762 O O . LEU A 1 92 ? -4.690 3.459 2.136 1.00 92.88 92 LEU A O 1
ATOM 766 N N . CYS A 1 93 ? -2.901 2.459 1.225 1.00 95.50 93 CYS A N 1
ATOM 767 C CA . CYS A 1 93 ? -2.727 1.486 2.311 1.00 95.50 93 CYS A CA 1
ATOM 768 C C . CYS A 1 93 ? -2.487 2.152 3.678 1.00 95.50 93 CYS A C 1
ATOM 770 O O . CYS A 1 93 ? -3.074 1.752 4.680 1.00 95.50 93 CYS A O 1
ATOM 772 N N . ASP A 1 94 ? -1.631 3.168 3.737 1.00 93.44 94 ASP A N 1
ATOM 773 C CA . ASP A 1 94 ? -1.206 3.856 4.962 1.00 93.44 94 ASP A CA 1
ATOM 774 C C . ASP A 1 94 ? -2.321 4.725 5.565 1.00 93.44 94 ASP A C 1
ATOM 776 O O . ASP A 1 94 ? -2.342 4.983 6.764 1.00 93.44 94 ASP A O 1
ATOM 780 N N . SER A 1 95 ? -3.315 5.112 4.757 1.00 92.12 95 SER A N 1
ATOM 781 C CA . SER A 1 95 ? -4.512 5.809 5.240 1.00 92.12 95 SER A CA 1
ATOM 782 C C . SER A 1 95 ? -5.500 4.902 5.986 1.00 92.12 95 SER A C 1
ATOM 784 O O . SER A 1 95 ? -6.330 5.395 6.750 1.00 92.12 95 SER A O 1
ATOM 786 N N . PHE A 1 96 ? -5.430 3.580 5.799 1.00 94.38 96 PHE A N 1
ATOM 787 C CA . PHE A 1 96 ? -6.428 2.648 6.330 1.00 94.38 96 PHE A CA 1
ATOM 788 C C . PHE A 1 96 ? -6.571 2.681 7.868 1.00 94.38 96 PHE A C 1
ATOM 790 O O . PHE A 1 96 ? -7.712 2.722 8.342 1.00 94.38 96 PHE A O 1
ATOM 797 N N . PRO A 1 97 ? -5.489 2.722 8.677 1.00 95.31 97 PRO A N 1
ATOM 798 C CA . PRO A 1 97 ? -5.607 2.877 10.129 1.00 95.31 97 PRO A CA 1
ATOM 799 C C . PRO A 1 97 ? -6.373 4.143 10.535 1.00 95.31 97 PRO A C 1
ATOM 801 O O . PRO A 1 97 ? -7.226 4.094 11.422 1.00 95.31 97 PRO A O 1
ATOM 804 N N . PHE A 1 98 ? -6.145 5.259 9.836 1.00 90.94 98 PHE A N 1
ATOM 805 C CA . PHE A 1 98 ? -6.875 6.504 10.079 1.00 90.94 98 PHE A CA 1
ATOM 806 C C . PHE A 1 98 ? -8.351 6.390 9.713 1.00 90.94 98 PHE A C 1
ATOM 808 O O . PHE A 1 98 ? -9.198 6.862 10.467 1.00 90.94 98 PHE A O 1
ATOM 815 N N . VAL A 1 99 ? -8.676 5.744 8.590 1.00 90.00 99 VAL A N 1
ATOM 816 C CA . VAL A 1 99 ? -10.074 5.476 8.224 1.00 90.00 99 VAL A CA 1
ATOM 817 C C . VAL A 1 99 ? -10.741 4.582 9.270 1.00 90.00 99 VAL A C 1
ATOM 819 O O . VAL A 1 99 ? -11.873 4.844 9.659 1.00 90.00 99 VAL A O 1
ATOM 822 N N . THR A 1 100 ? -10.030 3.585 9.798 1.00 91.38 100 THR A N 1
ATOM 823 C CA . THR A 1 100 ? -10.533 2.721 10.879 1.00 91.38 100 THR A CA 1
ATOM 824 C C . THR A 1 100 ? -10.874 3.527 12.131 1.00 91.38 100 THR A C 1
ATOM 826 O O . THR A 1 100 ? -11.966 3.369 12.670 1.00 91.38 100 THR A O 1
ATOM 829 N N . LEU A 1 101 ? -9.981 4.430 12.553 1.00 90.00 101 LEU A N 1
ATOM 830 C CA . LEU A 1 101 ? -10.220 5.344 13.676 1.00 90.00 101 LEU A CA 1
ATOM 831 C C . LEU A 1 101 ? -11.448 6.241 13.443 1.00 90.00 101 LEU A C 1
ATOM 833 O O . LEU A 1 101 ? -12.193 6.521 14.374 1.00 90.00 101 LEU A O 1
ATOM 837 N N . ARG A 1 102 ? -11.682 6.699 12.207 1.00 86.12 102 ARG A N 1
ATOM 838 C CA . ARG A 1 102 ? -12.873 7.502 11.882 1.00 86.12 102 ARG A CA 1
ATOM 839 C C . ARG A 1 102 ? -14.156 6.680 11.909 1.00 86.12 102 ARG A C 1
ATOM 841 O O . ARG A 1 102 ? -15.143 7.122 12.480 1.00 86.12 102 ARG A O 1
ATOM 848 N N . VAL A 1 103 ? -14.129 5.484 11.329 1.00 85.44 103 VAL A N 1
ATOM 849 C CA . VAL A 1 103 ? -15.318 4.639 11.171 1.00 85.44 103 VAL A CA 1
ATOM 850 C C . VAL A 1 103 ? -15.752 3.996 12.489 1.00 85.44 103 VAL A C 1
ATOM 852 O O . VAL A 1 103 ? -16.944 3.952 12.775 1.00 85.44 103 VAL A O 1
ATOM 855 N N . LEU A 1 104 ? -14.815 3.496 13.300 1.00 87.94 104 LEU A N 1
ATOM 856 C CA . LEU A 1 104 ? -15.140 2.826 14.569 1.00 87.94 104 LEU A CA 1
ATOM 857 C C . LEU A 1 104 ? -15.297 3.795 15.751 1.00 87.94 104 LEU A C 1
ATOM 859 O O . LEU A 1 104 ? -15.762 3.386 16.820 1.00 87.94 104 LEU A O 1
ATOM 863 N N . GLY A 1 105 ? -14.940 5.068 15.557 1.00 86.12 105 GLY A N 1
ATOM 864 C CA . GLY A 1 105 ? -14.898 6.085 16.602 1.00 86.12 105 GLY A CA 1
ATOM 865 C C . GLY A 1 105 ? -13.589 6.070 17.406 1.00 86.12 105 GLY A C 1
ATOM 866 O O . GLY A 1 105 ? -12.635 5.383 17.032 1.00 86.12 105 GLY A O 1
ATOM 867 N N . PRO A 1 106 ? -13.520 6.844 18.508 1.00 89.75 106 PRO A N 1
ATOM 868 C CA . PRO A 1 106 ? -12.330 6.934 19.348 1.00 89.75 106 PRO A CA 1
ATOM 869 C C . PRO A 1 106 ? -11.838 5.552 19.780 1.00 89.75 106 PRO A C 1
ATOM 871 O O . PRO A 1 106 ? -12.619 4.731 20.254 1.00 89.75 106 PRO A O 1
ATOM 874 N N . LEU A 1 107 ? -10.541 5.309 19.604 1.00 94.12 107 LEU A N 1
ATOM 875 C CA . LEU A 1 107 ? -9.880 4.085 20.040 1.00 94.12 107 LEU A CA 1
ATOM 876 C C . LEU A 1 107 ? -8.989 4.397 21.239 1.00 94.12 107 LEU A C 1
ATOM 878 O O . LEU A 1 107 ? -8.323 5.431 21.262 1.00 94.12 107 LEU A O 1
ATOM 882 N N . GLU A 1 108 ? -8.943 3.488 22.199 1.00 95.38 108 GLU A N 1
ATOM 883 C CA . GLU A 1 108 ? -8.153 3.566 23.421 1.00 95.38 108 GLU A CA 1
ATOM 884 C C . GLU A 1 108 ? -7.320 2.301 23.613 1.00 95.38 108 GLU A C 1
ATOM 886 O O . GLU A 1 108 ? -7.690 1.216 23.167 1.00 95.38 108 GLU A O 1
ATOM 891 N N . TYR A 1 109 ? -6.191 2.436 24.301 1.00 95.31 109 TYR A N 1
ATOM 892 C CA . TYR A 1 109 ? -5.333 1.315 24.663 1.00 95.31 109 TYR A CA 1
ATOM 893 C C . TYR A 1 109 ? -4.704 1.512 26.041 1.00 95.31 109 TYR A C 1
ATOM 895 O O . TYR A 1 109 ? -4.522 2.633 26.524 1.00 95.31 109 TYR A O 1
ATOM 903 N N . SER A 1 110 ? -4.309 0.405 26.658 1.00 94.06 110 SER A N 1
ATOM 904 C CA . SER A 1 110 ? -3.634 0.384 27.947 1.00 94.06 110 SER A CA 1
ATOM 905 C C . SER A 1 110 ? -2.146 0.683 27.760 1.00 94.06 110 SER A C 1
ATOM 907 O O . SER A 1 110 ? -1.376 -0.128 27.224 1.00 94.06 110 SER A O 1
ATOM 909 N N . GLY A 1 111 ? -1.742 1.880 28.184 1.00 88.06 111 GLY A N 1
ATOM 910 C CA . GLY A 1 111 ? -0.363 2.360 28.211 1.00 88.06 111 GLY A CA 1
ATOM 911 C C . GLY A 1 111 ? 0.223 2.407 29.626 1.00 88.06 111 GLY A C 1
ATOM 912 O O . GLY A 1 111 ? -0.412 2.028 30.606 1.00 88.06 111 GLY A O 1
ATOM 913 N N . LYS A 1 112 ? 1.451 2.933 29.755 1.00 85.44 112 LYS A N 1
ATOM 914 C CA . LYS A 1 112 ? 2.159 3.046 31.051 1.00 85.44 112 LYS A CA 1
ATOM 915 C C . LYS A 1 112 ? 1.424 3.904 32.092 1.00 85.44 112 LYS A C 1
ATOM 917 O O . LYS A 1 112 ? 1.689 3.769 33.278 1.00 85.44 112 LYS A O 1
ATOM 922 N N . LYS A 1 113 ? 0.547 4.809 31.647 1.00 86.81 113 LYS A N 1
ATOM 923 C CA . LYS A 1 113 ? -0.216 5.741 32.493 1.00 86.81 113 LYS A CA 1
ATOM 924 C C . LYS A 1 113 ? -1.700 5.355 32.616 1.00 86.81 113 LYS A C 1
ATOM 926 O O . LYS A 1 113 ? -2.510 6.201 32.970 1.00 86.81 113 LYS A O 1
ATOM 931 N N . GLY A 1 114 ? -2.057 4.108 32.297 1.00 90.56 114 GLY A N 1
ATOM 932 C CA . GLY A 1 114 ? -3.446 3.643 32.241 1.00 90.56 114 GLY A CA 1
ATOM 933 C C . GLY A 1 114 ? -4.025 3.695 30.826 1.00 90.56 114 GLY A C 1
ATOM 934 O O . GLY A 1 114 ? -3.280 3.606 29.846 1.00 90.56 114 GLY A O 1
ATOM 935 N N . ARG A 1 115 ? -5.353 3.814 30.714 1.00 92.75 115 ARG A N 1
ATOM 936 C CA . ARG A 1 115 ? -6.037 3.936 29.419 1.00 92.75 115 ARG A CA 1
ATOM 937 C C . ARG A 1 115 ? -5.729 5.278 28.768 1.00 92.75 115 ARG A C 1
ATOM 939 O O . ARG A 1 115 ? -5.818 6.324 29.405 1.00 92.75 115 ARG A O 1
ATOM 946 N N . MET A 1 116 ? -5.339 5.230 27.501 1.00 93.56 116 MET A N 1
ATOM 947 C CA . MET A 1 116 ? -4.960 6.397 26.714 1.00 93.56 116 MET A CA 1
ATOM 948 C C . MET A 1 116 ? -5.660 6.364 25.355 1.00 93.56 116 MET A C 1
ATOM 950 O O . MET A 1 116 ? -5.717 5.296 24.741 1.00 93.56 116 MET A O 1
ATOM 954 N N . PRO A 1 117 ? -6.132 7.511 24.839 1.00 93.69 117 PRO A N 1
ATOM 955 C CA . PRO A 1 117 ? -6.674 7.579 23.492 1.00 93.69 117 PRO A CA 1
ATOM 956 C C . PRO A 1 117 ? -5.562 7.419 22.451 1.00 93.69 117 PRO A C 1
ATOM 958 O O . PRO A 1 117 ? -4.460 7.961 22.592 1.00 93.69 117 PRO A O 1
ATOM 961 N N . LEU A 1 118 ? -5.865 6.716 21.363 1.00 93.81 118 LEU A N 1
ATOM 962 C CA . LEU A 1 118 ? -5.002 6.620 20.195 1.00 93.81 118 LEU A CA 1
ATOM 963 C C . LEU A 1 118 ? -4.934 7.983 19.502 1.00 93.81 118 LEU A C 1
ATOM 965 O O . LEU A 1 118 ? -5.908 8.471 18.926 1.00 93.81 118 LEU A O 1
ATOM 969 N N . THR A 1 119 ? -3.758 8.605 19.521 1.00 89.94 119 THR A N 1
ATOM 970 C CA . THR A 1 119 ? -3.561 9.889 18.841 1.00 89.94 119 THR A CA 1
ATOM 971 C C . THR A 1 119 ? -3.302 9.702 17.346 1.00 89.94 119 THR A C 1
ATOM 973 O O . THR A 1 119 ? -2.797 8.670 16.902 1.00 89.94 119 THR A O 1
ATOM 976 N N . LYS A 1 120 ? -3.539 10.756 16.552 1.00 85.19 120 LYS A N 1
ATOM 977 C CA . LYS A 1 120 ? -3.212 10.766 15.115 1.00 85.19 120 LYS A CA 1
ATOM 978 C C . LYS A 1 120 ? -1.750 10.400 14.832 1.00 85.19 120 LYS A C 1
ATOM 980 O O . LYS A 1 120 ? -1.485 9.715 13.861 1.00 85.19 120 LYS A O 1
ATOM 985 N N . LYS A 1 121 ? -0.802 10.815 15.681 1.00 86.62 121 LYS A N 1
ATOM 986 C CA . LYS A 1 121 ? 0.632 10.511 15.500 1.00 86.62 121 LYS A CA 1
ATOM 987 C C . LYS A 1 121 ? 0.970 9.034 15.726 1.00 86.62 121 LYS A C 1
ATOM 989 O O . LYS A 1 121 ? 1.993 8.566 15.245 1.00 86.62 121 LYS A O 1
ATOM 994 N N . GLN A 1 122 ? 0.137 8.321 16.480 1.00 89.38 122 GLN A N 1
ATOM 995 C CA . GLN A 1 122 ? 0.308 6.899 16.788 1.00 89.38 122 GLN A CA 1
ATOM 996 C C . GLN A 1 122 ? -0.517 6.005 15.854 1.00 89.38 122 GLN A C 1
ATOM 998 O O . GLN A 1 122 ? -0.284 4.799 15.794 1.00 89.38 122 GLN A O 1
ATOM 1003 N N . CYS A 1 123 ? -1.473 6.588 15.128 1.00 90.81 123 CYS A N 1
ATOM 1004 C CA . CYS A 1 123 ? -2.345 5.889 14.200 1.00 90.81 123 CYS A CA 1
ATOM 1005 C C . CYS A 1 123 ? -1.564 5.504 12.935 1.00 90.81 123 CYS A C 1
ATOM 1007 O O . CYS A 1 123 ? -1.206 6.350 12.121 1.00 90.81 123 CYS A O 1
ATOM 1009 N N . GLY A 1 124 ? -1.267 4.214 12.799 1.00 93.94 124 GLY A N 1
ATOM 1010 C CA . GLY A 1 124 ? -0.519 3.646 11.683 1.00 93.94 124 GLY A CA 1
ATOM 1011 C C . GLY A 1 124 ? -0.445 2.127 11.804 1.00 93.94 124 GLY A C 1
ATOM 1012 O O . GLY A 1 124 ? -0.980 1.545 12.743 1.00 93.94 124 GLY A O 1
ATOM 1013 N N . TRP A 1 125 ? 0.230 1.466 10.867 1.00 95.06 125 TRP A N 1
ATOM 1014 C CA . TRP A 1 125 ? 0.419 0.010 10.882 1.00 95.06 125 TRP A CA 1
ATOM 1015 C C . TRP A 1 125 ? 1.457 -0.417 11.935 1.00 95.06 125 TRP A C 1
ATOM 1017 O O . TRP A 1 125 ? 2.610 -0.710 11.602 1.00 95.06 125 TRP A O 1
ATOM 1027 N N . ASN A 1 126 ? 1.055 -0.390 13.208 1.00 93.62 126 ASN A N 1
ATOM 1028 C CA . ASN A 1 126 ? 1.883 -0.691 14.376 1.00 93.62 126 ASN A CA 1
ATOM 1029 C C . ASN A 1 126 ? 1.066 -1.359 15.502 1.00 93.62 126 ASN A C 1
ATOM 1031 O O . ASN A 1 126 ? -0.167 -1.370 15.478 1.00 93.62 126 ASN A O 1
ATOM 1035 N N . ASP A 1 127 ? 1.761 -1.887 16.511 1.00 93.56 127 ASP A N 1
ATOM 1036 C CA . ASP A 1 127 ? 1.134 -2.599 17.632 1.00 93.56 127 ASP A CA 1
ATOM 1037 C C . ASP A 1 127 ? 0.193 -1.731 18.461 1.00 93.56 127 ASP A C 1
ATOM 1039 O O . ASP A 1 127 ? -0.811 -2.232 18.960 1.00 93.56 127 ASP A O 1
ATOM 1043 N N . VAL A 1 128 ? 0.474 -0.430 18.575 1.00 95.38 128 VAL A N 1
ATOM 1044 C CA . VAL A 1 128 ? -0.381 0.502 19.319 1.00 95.38 128 VAL A CA 1
ATOM 1045 C C . VAL A 1 128 ? -1.755 0.595 18.661 1.00 95.38 128 VAL A C 1
ATOM 1047 O O . VAL A 1 128 ? -2.766 0.477 19.350 1.00 95.38 128 VAL A O 1
ATOM 1050 N N . PHE A 1 129 ? -1.818 0.731 17.335 1.00 96.31 129 PHE A N 1
ATOM 1051 C CA . PHE A 1 129 ? -3.079 0.730 16.593 1.00 96.31 129 PHE A CA 1
ATOM 1052 C C . PHE A 1 129 ? -3.845 -0.585 16.766 1.00 96.31 129 PHE A C 1
ATOM 1054 O O . PHE A 1 129 ? -5.024 -0.557 17.116 1.00 96.31 129 PHE A O 1
ATOM 1061 N N . PHE A 1 130 ? -3.184 -1.733 16.579 1.00 96.50 130 PHE A N 1
ATOM 1062 C CA . PHE A 1 130 ? -3.851 -3.030 16.719 1.00 96.50 130 PHE A CA 1
ATOM 1063 C C . PHE A 1 130 ? -4.391 -3.257 18.132 1.00 96.50 130 PHE A C 1
ATOM 1065 O O . PHE A 1 130 ? -5.541 -3.661 18.285 1.00 96.50 130 PHE A O 1
ATOM 1072 N N . LYS A 1 131 ? -3.583 -2.938 19.149 1.00 96.19 131 LYS A N 1
ATOM 1073 C CA . LYS A 1 131 ? -3.965 -3.012 20.561 1.00 96.19 131 LYS A CA 1
ATOM 1074 C C . LYS A 1 131 ? -5.136 -2.079 20.877 1.00 96.19 131 LYS A C 1
ATOM 1076 O O . LYS A 1 131 ? -6.023 -2.453 21.630 1.00 96.19 131 LYS A O 1
ATOM 1081 N N . SER A 1 132 ? -5.183 -0.901 20.251 1.00 96.81 132 SER A N 1
ATOM 1082 C CA . SER A 1 132 ? -6.292 0.039 20.450 1.00 96.81 132 SER A CA 1
ATOM 1083 C C . SER A 1 132 ? -7.618 -0.499 19.905 1.00 96.81 132 SER A C 1
ATOM 1085 O O . SER A 1 132 ? -8.649 -0.385 20.561 1.00 96.81 132 SER A O 1
ATOM 1087 N N . VAL A 1 133 ? -7.606 -1.122 18.719 1.00 96.06 133 VAL A N 1
ATOM 1088 C CA . VAL A 1 133 ? -8.805 -1.778 18.162 1.00 96.06 133 VAL A CA 1
ATOM 1089 C C . VAL A 1 133 ? -9.237 -2.950 19.045 1.00 96.06 133 VAL A C 1
ATOM 1091 O O . VAL A 1 133 ? -10.420 -3.089 19.335 1.00 96.06 133 VAL A O 1
ATOM 1094 N N . GLU A 1 134 ? -8.280 -3.765 19.485 1.00 96.62 134 GLU A N 1
ATOM 1095 C CA . GLU A 1 134 ? -8.505 -4.940 20.331 1.00 96.62 134 GLU A CA 1
ATOM 1096 C C . GLU A 1 134 ? -9.134 -4.595 21.684 1.00 96.62 134 GLU A C 1
ATOM 1098 O O . GLU A 1 134 ? -10.110 -5.222 22.085 1.00 96.62 134 GLU A O 1
ATOM 1103 N N . GLU A 1 135 ? -8.606 -3.584 22.374 1.00 96.38 135 GLU A N 1
ATOM 1104 C CA . GLU A 1 135 ? -9.087 -3.196 23.701 1.00 96.38 135 GLU A CA 1
ATOM 1105 C C . GLU A 1 135 ? -10.390 -2.399 23.666 1.00 96.38 135 GLU A C 1
ATOM 1107 O O . GLU A 1 135 ? -11.201 -2.520 24.585 1.00 96.38 135 GLU A O 1
ATOM 1112 N N . THR A 1 136 ? -10.595 -1.586 22.626 1.00 95.38 136 THR A N 1
ATOM 1113 C CA . THR A 1 136 ? -11.818 -0.776 22.501 1.00 95.38 136 THR A CA 1
ATOM 1114 C C . THR A 1 136 ? -12.984 -1.599 21.970 1.00 95.38 136 THR A C 1
ATOM 1116 O O . THR A 1 136 ? -14.118 -1.409 22.400 1.00 95.38 136 THR A O 1
ATOM 1119 N N . HIS A 1 137 ? -12.707 -2.528 21.050 1.00 94.62 137 HIS A N 1
ATOM 1120 C CA . HIS A 1 137 ? -13.715 -3.347 20.380 1.00 94.62 137 HIS A CA 1
ATOM 1121 C C . HIS A 1 137 ? -13.358 -4.844 20.422 1.00 94.62 137 HIS A C 1
ATOM 1123 O O . HIS A 1 137 ? -13.154 -5.458 19.366 1.00 94.62 137 HIS A O 1
ATOM 1129 N N . PRO A 1 138 ? -13.311 -5.475 21.612 1.00 94.88 138 PRO A N 1
ATOM 1130 C CA . PRO A 1 138 ? -12.926 -6.884 21.759 1.00 94.88 138 PRO A CA 1
ATOM 1131 C C . PRO A 1 138 ? -13.817 -7.850 20.957 1.00 94.88 138 PRO A C 1
ATOM 1133 O O . PRO A 1 138 ? -13.355 -8.894 20.500 1.00 94.88 138 PRO A O 1
ATOM 1136 N N . GLN A 1 139 ? -15.073 -7.480 20.695 1.00 93.94 139 GLN A N 1
ATOM 1137 C CA . GLN A 1 139 ? -16.040 -8.221 19.877 1.00 93.94 139 GLN A CA 1
ATOM 1138 C C . GLN A 1 139 ? -15.703 -8.284 18.372 1.00 93.94 139 GLN A C 1
ATOM 1140 O O . GLN A 1 139 ? -16.350 -9.023 17.612 1.00 93.94 139 GLN A O 1
ATOM 1145 N N . LEU A 1 140 ? -14.729 -7.490 17.915 1.00 94.81 140 LEU A N 1
ATOM 1146 C CA . LEU A 1 140 ? -14.284 -7.400 16.521 1.00 94.81 140 LEU A CA 1
ATOM 1147 C C . LEU A 1 140 ? -13.039 -8.260 16.244 1.00 94.81 140 LEU A C 1
ATOM 1149 O O . LEU A 1 140 ? -12.270 -7.964 15.329 1.00 94.81 140 LEU A O 1
ATOM 1153 N N . THR A 1 141 ? -12.849 -9.355 16.987 1.00 94.69 141 THR A N 1
ATOM 1154 C CA . THR A 1 141 ? -11.678 -10.246 16.877 1.00 94.69 141 THR A CA 1
ATOM 1155 C C . THR A 1 141 ? -11.422 -10.738 15.448 1.00 94.69 141 THR A C 1
ATOM 1157 O O . THR A 1 141 ? -10.279 -10.764 14.992 1.00 94.69 141 THR A O 1
ATOM 1160 N N . GLU A 1 142 ? -12.476 -11.090 14.701 1.00 95.25 142 GLU A N 1
ATOM 1161 C CA . GLU A 1 142 ? -12.341 -11.537 13.307 1.00 95.25 142 GLU A CA 1
ATOM 1162 C C . GLU A 1 142 ? -11.775 -10.425 12.412 1.00 95.25 142 GLU A C 1
ATOM 1164 O O . GLU A 1 142 ? -10.831 -10.649 11.649 1.00 95.25 142 GLU A O 1
ATOM 1169 N N . PHE A 1 143 ? -12.321 -9.213 12.537 1.00 95.38 143 PHE A N 1
ATOM 1170 C CA . PHE A 1 143 ? -11.851 -8.049 11.797 1.00 95.38 143 PHE A CA 1
ATOM 1171 C C . PHE A 1 143 ? -10.398 -7.730 12.164 1.00 95.38 143 PHE A C 1
ATOM 1173 O O . PHE A 1 143 ? -9.562 -7.602 11.271 1.00 95.38 143 PHE A O 1
ATOM 1180 N N . LEU A 1 144 ? -10.055 -7.718 13.455 1.00 96.50 144 LEU A N 1
ATOM 1181 C CA . LEU A 1 144 ? -8.680 -7.523 13.918 1.00 96.50 144 LEU A CA 1
ATOM 1182 C C . LEU A 1 144 ? -7.715 -8.540 13.289 1.00 96.50 144 LEU A C 1
ATOM 1184 O O . LEU A 1 144 ? -6.658 -8.157 12.782 1.00 96.50 144 LEU A O 1
ATOM 1188 N N . GLY A 1 145 ? -8.091 -9.821 13.250 1.00 97.12 145 GLY A N 1
ATOM 1189 C CA . GLY A 1 145 ? -7.305 -10.865 12.592 1.00 97.12 145 GLY A CA 1
ATOM 1190 C C . GLY A 1 145 ? -7.083 -10.589 11.100 1.00 97.12 145 GLY A C 1
ATOM 1191 O O . GLY A 1 145 ? -5.992 -10.814 10.576 1.00 97.12 145 GLY A O 1
ATOM 1192 N N . GLN A 1 146 ? -8.086 -10.049 10.405 1.00 96.50 146 GLN A N 1
ATOM 1193 C CA . GLN A 1 146 ? -7.983 -9.677 8.992 1.00 96.50 146 GLN A CA 1
ATOM 1194 C C . GLN A 1 146 ? -7.056 -8.471 8.770 1.00 96.50 146 GLN A C 1
ATOM 1196 O O . GLN A 1 146 ? -6.249 -8.504 7.837 1.00 96.50 146 GLN A O 1
ATOM 1201 N N . ILE A 1 147 ? -7.121 -7.446 9.627 1.00 96.38 147 ILE A N 1
ATOM 1202 C CA . ILE A 1 147 ? -6.234 -6.275 9.538 1.00 96.38 147 ILE A CA 1
ATOM 1203 C C . ILE A 1 147 ? -4.786 -6.675 9.852 1.00 9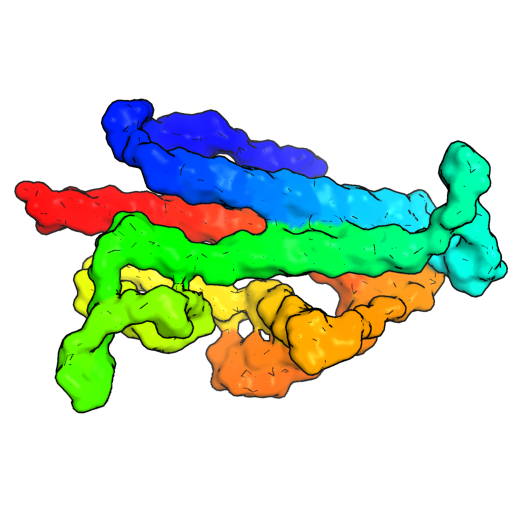6.38 147 ILE A C 1
ATOM 1205 O O . ILE A 1 147 ? -3.883 -6.306 9.103 1.00 96.38 147 ILE A O 1
ATOM 1209 N N . ARG A 1 148 ? -4.549 -7.479 10.901 1.00 96.56 148 ARG A N 1
ATOM 1210 C CA . ARG A 1 148 ? -3.204 -7.984 11.240 1.00 96.56 148 ARG A CA 1
ATOM 1211 C C . ARG A 1 148 ? -2.608 -8.792 10.085 1.00 96.56 148 ARG A C 1
ATOM 1213 O O . ARG A 1 148 ? -1.471 -8.544 9.692 1.00 96.56 148 ARG A O 1
ATOM 1220 N N . ARG A 1 149 ? -3.397 -9.683 9.466 1.00 96.81 149 ARG A N 1
ATOM 1221 C CA . ARG A 1 149 ? -2.975 -10.441 8.272 1.00 96.81 149 ARG A CA 1
ATOM 1222 C C . ARG A 1 149 ? -2.553 -9.523 7.127 1.00 96.81 149 ARG A C 1
ATOM 1224 O O . ARG A 1 149 ? -1.514 -9.773 6.525 1.00 96.81 149 ARG A O 1
ATOM 1231 N N . PHE A 1 150 ? -3.318 -8.467 6.844 1.00 97.44 150 PHE A N 1
ATOM 1232 C CA . PHE A 1 150 ? -2.943 -7.486 5.821 1.00 97.44 150 PHE A CA 1
ATOM 1233 C C . PHE A 1 150 ? -1.642 -6.757 6.185 1.00 97.44 150 PHE A C 1
ATOM 1235 O O . PHE A 1 150 ? -0.722 -6.713 5.372 1.00 97.44 150 PHE A O 1
ATOM 1242 N N . GLY A 1 151 ? -1.531 -6.257 7.421 1.00 96.06 151 GLY A N 1
ATOM 1243 C CA . GLY A 1 151 ? -0.343 -5.552 7.911 1.00 96.06 151 GLY A CA 1
ATOM 1244 C C . GLY A 1 151 ? 0.937 -6.395 7.865 1.00 96.06 151 GLY A C 1
ATOM 1245 O O . GLY A 1 151 ? 2.014 -5.855 7.646 1.00 96.06 151 GLY A O 1
ATOM 1246 N N . SER A 1 152 ? 0.808 -7.716 8.009 1.00 96.06 152 SER A N 1
ATOM 1247 C CA . SER A 1 152 ? 1.910 -8.686 7.919 1.00 96.06 152 SER A CA 1
ATOM 1248 C C . SER A 1 152 ? 2.193 -9.211 6.501 1.00 96.06 152 SER A C 1
ATOM 1250 O O . SER A 1 152 ? 3.106 -10.014 6.306 1.00 96.06 152 SER A O 1
ATOM 1252 N N . GLU A 1 153 ? 1.413 -8.824 5.484 1.00 96.00 153 GLU A N 1
ATOM 1253 C CA . GLU A 1 153 ? 1.581 -9.379 4.141 1.00 96.00 153 GLU A CA 1
ATOM 1254 C C . GLU A 1 153 ? 2.889 -8.888 3.500 1.00 96.00 153 GLU A C 1
ATOM 1256 O O . GLU A 1 153 ? 3.054 -7.698 3.247 1.00 96.00 153 GLU A O 1
ATOM 1261 N N . LYS A 1 154 ? 3.777 -9.815 3.104 1.00 96.12 154 LYS A N 1
ATOM 1262 C CA . LYS A 1 154 ? 5.061 -9.508 2.430 1.00 96.12 154 LYS A CA 1
ATOM 1263 C C . LYS A 1 154 ? 4.934 -8.495 1.287 1.00 96.12 154 LYS A C 1
ATOM 1265 O O . LYS A 1 154 ? 5.803 -7.658 1.095 1.00 96.12 154 LYS A O 1
ATOM 1270 N N . THR A 1 155 ? 3.850 -8.571 0.518 1.00 96.12 155 THR A N 1
ATOM 1271 C CA . THR A 1 155 ? 3.605 -7.670 -0.620 1.00 96.12 155 THR A CA 1
ATOM 1272 C C . THR A 1 155 ? 3.370 -6.228 -0.159 1.00 96.12 155 THR A C 1
ATOM 1274 O O . THR A 1 155 ? 3.869 -5.302 -0.790 1.00 96.12 155 THR A O 1
ATOM 1277 N N . PHE A 1 156 ? 2.654 -6.038 0.951 1.00 97.62 156 PHE A N 1
ATOM 1278 C CA . PHE A 1 156 ? 2.476 -4.729 1.573 1.00 97.62 156 PHE A CA 1
ATOM 1279 C C . PHE A 1 156 ? 3.773 -4.240 2.232 1.00 97.62 156 PHE A C 1
ATOM 1281 O O . PHE A 1 156 ? 4.156 -3.087 2.055 1.00 97.62 156 PHE A O 1
ATOM 1288 N N . LEU A 1 157 ? 4.488 -5.126 2.929 1.00 97.25 157 LEU A N 1
ATOM 1289 C CA . LEU A 1 157 ? 5.751 -4.787 3.589 1.00 97.25 157 LEU A CA 1
ATOM 1290 C C . LEU A 1 157 ? 6.833 -4.344 2.592 1.00 97.25 157 LEU A C 1
ATOM 1292 O O . LEU A 1 157 ? 7.509 -3.353 2.846 1.00 97.25 157 LEU A O 1
ATOM 1296 N N . LEU A 1 158 ? 6.930 -4.994 1.425 1.00 97.31 158 LEU A N 1
ATOM 1297 C CA . LEU A 1 158 ? 7.800 -4.561 0.323 1.00 97.31 158 LEU A CA 1
ATOM 1298 C C . LEU A 1 158 ? 7.430 -3.165 -0.196 1.00 97.31 158 LEU A C 1
ATOM 1300 O O . LEU A 1 158 ? 8.312 -2.333 -0.374 1.00 97.31 158 LEU A O 1
ATOM 1304 N N . LEU A 1 159 ? 6.135 -2.892 -0.405 1.00 97.56 159 LEU A N 1
ATOM 1305 C CA . LEU A 1 159 ? 5.661 -1.574 -0.847 1.00 97.56 159 LEU A CA 1
ATOM 1306 C C . LEU A 1 159 ? 6.046 -0.482 0.161 1.00 97.56 159 LEU A C 1
ATOM 1308 O O . LEU A 1 159 ? 6.533 0.583 -0.213 1.00 97.56 159 LEU A O 1
ATOM 1312 N N . ARG A 1 160 ? 5.830 -0.760 1.450 1.00 96.12 160 ARG A N 1
ATOM 1313 C CA . ARG A 1 160 ? 6.180 0.137 2.554 1.00 96.12 160 ARG A CA 1
ATOM 1314 C C . ARG A 1 160 ? 7.689 0.355 2.652 1.00 96.12 160 ARG A C 1
ATOM 1316 O O . ARG A 1 160 ? 8.105 1.494 2.841 1.00 96.12 160 ARG A O 1
ATOM 1323 N N . GLY A 1 161 ? 8.490 -0.699 2.506 1.00 95.38 161 GLY A N 1
ATOM 1324 C CA . GLY A 1 161 ? 9.951 -0.605 2.453 1.00 95.38 161 GLY A CA 1
ATOM 1325 C C . GLY A 1 161 ? 10.415 0.310 1.328 1.00 95.38 161 GLY A C 1
ATOM 1326 O O . GLY A 1 161 ? 11.080 1.308 1.591 1.00 95.38 161 GLY A O 1
ATOM 1327 N N . LEU A 1 162 ? 9.942 0.053 0.105 1.00 95.81 162 LEU A N 1
ATOM 1328 C CA . LEU A 1 162 ? 10.289 0.843 -1.075 1.00 95.81 162 LEU A CA 1
ATOM 1329 C C . LEU A 1 162 ? 9.937 2.330 -0.907 1.00 95.81 162 LEU A C 1
ATOM 1331 O O . LEU A 1 162 ? 10.767 3.199 -1.158 1.00 95.81 162 LEU A O 1
ATOM 1335 N N . VAL A 1 163 ? 8.731 2.650 -0.425 1.00 95.00 163 VAL A N 1
ATOM 1336 C CA . VAL A 1 163 ? 8.342 4.052 -0.186 1.00 95.00 163 VAL A CA 1
ATOM 1337 C C . VAL A 1 163 ? 9.158 4.700 0.924 1.00 95.00 163 VAL A C 1
ATOM 1339 O O . VAL A 1 163 ? 9.485 5.881 0.826 1.00 95.00 163 VAL A O 1
ATOM 1342 N N . ASN A 1 164 ? 9.488 3.965 1.983 1.00 92.12 164 ASN A N 1
ATOM 1343 C CA . ASN A 1 164 ? 10.328 4.500 3.049 1.00 92.12 164 ASN A CA 1
ATOM 1344 C C . ASN A 1 164 ? 11.752 4.779 2.557 1.00 92.12 164 ASN A C 1
ATOM 1346 O O . ASN A 1 164 ? 12.304 5.819 2.909 1.00 92.12 164 ASN A O 1
ATOM 1350 N N . GLN A 1 165 ? 12.308 3.930 1.691 1.00 91.50 165 GLN A N 1
ATOM 1351 C CA . GLN A 1 165 ? 13.579 4.211 1.021 1.00 91.50 165 GLN A CA 1
ATOM 1352 C C . GLN A 1 165 ? 13.491 5.499 0.194 1.00 91.50 165 GLN A C 1
ATOM 1354 O O . GLN A 1 165 ? 14.315 6.388 0.387 1.00 91.50 165 GLN A O 1
ATOM 1359 N N . CYS A 1 166 ? 12.432 5.679 -0.608 1.00 89.12 166 CYS A N 1
ATOM 1360 C CA . CYS A 1 166 ? 12.211 6.920 -1.366 1.00 89.12 166 CYS A CA 1
ATOM 1361 C C . CYS A 1 166 ? 12.108 8.185 -0.490 1.00 89.12 166 CYS A C 1
ATOM 1363 O O . CYS A 1 166 ? 12.337 9.284 -0.987 1.00 89.12 166 CYS A O 1
ATOM 1365 N N . LYS A 1 167 ? 11.707 8.066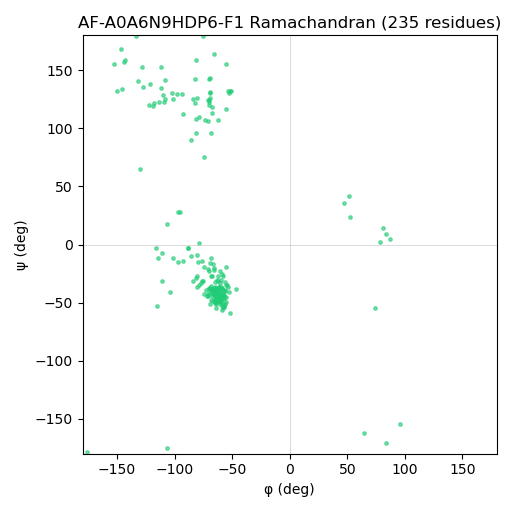 0.786 1.00 83.38 167 LYS A N 1
ATOM 1366 C CA . LYS A 1 167 ? 11.570 9.203 1.718 1.00 83.38 167 LYS A CA 1
ATOM 1367 C C . LYS A 1 167 ? 12.878 9.589 2.407 1.00 83.38 167 LYS A C 1
ATOM 1369 O O . LYS A 1 167 ? 13.034 10.745 2.788 1.00 83.38 167 LYS A O 1
ATOM 1374 N N . HIS A 1 168 ? 13.760 8.621 2.650 1.00 72.44 168 HIS A N 1
ATOM 1375 C CA . HIS A 1 168 ? 14.929 8.788 3.520 1.00 72.44 168 HIS A CA 1
ATOM 1376 C C . HIS A 1 168 ? 16.272 8.682 2.782 1.00 72.44 168 HIS A C 1
ATOM 1378 O O . HIS A 1 168 ? 17.301 9.026 3.359 1.00 72.44 168 HIS A O 1
ATOM 1384 N N . GLN A 1 169 ? 16.276 8.225 1.529 1.00 65.94 169 GLN A N 1
ATOM 1385 C CA . GLN A 1 169 ? 17.458 8.060 0.681 1.00 65.94 169 GLN A CA 1
ATOM 1386 C C . GLN A 1 169 ? 17.214 8.628 -0.729 1.00 65.94 169 GLN A C 1
ATOM 1388 O O . GLN A 1 169 ? 16.133 9.128 -1.043 1.00 65.94 169 GLN A O 1
ATOM 1393 N N . TYR A 1 170 ? 18.235 8.542 -1.589 1.00 77.94 170 TYR A N 1
ATOM 1394 C CA . TYR A 1 170 ? 18.094 8.709 -3.037 1.00 77.94 170 TYR A CA 1
ATOM 1395 C C . TYR A 1 170 ? 17.047 7.733 -3.604 1.00 77.94 170 TYR A C 1
ATOM 1397 O O . TYR A 1 170 ? 16.795 6.678 -3.020 1.00 77.94 170 TYR A O 1
ATOM 1405 N N . LEU A 1 171 ? 16.444 8.079 -4.748 1.00 84.38 171 LEU A N 1
ATOM 1406 C CA . LEU A 1 171 ? 15.477 7.211 -5.425 1.00 84.38 171 LEU A CA 1
ATOM 1407 C C . LEU A 1 171 ? 16.062 5.795 -5.620 1.00 84.38 171 LEU A C 1
ATOM 1409 O O . LEU A 1 171 ? 17.196 5.681 -6.096 1.00 84.38 171 LEU A O 1
ATOM 1413 N N . PRO A 1 172 ? 15.312 4.728 -5.275 1.00 90.44 172 PRO A N 1
ATOM 1414 C CA . PRO A 1 172 ? 15.730 3.350 -5.493 1.00 90.44 172 PRO A CA 1
ATOM 1415 C C . PRO A 1 172 ? 16.172 3.127 -6.936 1.00 90.44 172 PRO A C 1
ATOM 1417 O O . PRO A 1 172 ? 15.484 3.515 -7.880 1.00 90.44 172 PRO A O 1
ATOM 1420 N N . ARG A 1 173 ? 17.329 2.494 -7.116 1.00 92.88 173 ARG A N 1
ATOM 1421 C CA . ARG A 1 173 ? 17.867 2.256 -8.452 1.00 92.88 173 ARG A CA 1
ATOM 1422 C C . ARG A 1 173 ? 17.017 1.225 -9.191 1.00 92.88 173 ARG A C 1
ATOM 1424 O O . ARG A 1 173 ? 16.753 0.141 -8.672 1.00 92.88 173 ARG A O 1
ATOM 1431 N N . ILE A 1 174 ? 16.654 1.558 -10.427 1.00 94.12 174 ILE A N 1
ATOM 1432 C CA . ILE A 1 174 ? 16.007 0.646 -11.371 1.00 94.12 174 ILE A CA 1
ATOM 1433 C C . ILE A 1 174 ? 17.019 0.278 -12.464 1.00 94.12 174 ILE A C 1
ATOM 1435 O O . ILE A 1 174 ? 17.652 1.146 -13.079 1.00 94.12 174 ILE A O 1
ATOM 1439 N N . LEU A 1 175 ? 17.218 -1.025 -12.651 1.00 94.19 175 LEU A N 1
ATOM 1440 C CA . LEU A 1 175 ? 18.127 -1.636 -13.612 1.00 94.19 175 LEU A CA 1
ATOM 1441 C C . LEU A 1 175 ? 17.345 -2.048 -14.862 1.00 94.19 175 LEU A C 1
ATOM 1443 O O . LEU A 1 175 ? 16.340 -2.746 -14.757 1.00 94.19 175 LEU A O 1
ATOM 1447 N N . ASN A 1 176 ? 17.829 -1.651 -16.039 1.00 91.94 176 ASN A N 1
ATOM 1448 C CA . ASN A 1 176 ? 17.292 -2.090 -17.326 1.00 91.94 176 ASN A CA 1
ATOM 1449 C C . ASN A 1 176 ? 18.077 -3.323 -17.815 1.00 91.94 176 ASN A C 1
ATOM 1451 O O . ASN A 1 176 ? 19.257 -3.212 -18.154 1.00 91.94 176 ASN A O 1
ATOM 1455 N N . HIS A 1 177 ? 17.426 -4.488 -17.858 1.00 89.94 177 HIS A N 1
ATOM 1456 C CA . HIS A 1 177 ? 17.971 -5.784 -18.290 1.00 89.94 177 HIS A CA 1
ATOM 1457 C C . HIS A 1 177 ? 17.668 -6.105 -19.770 1.00 89.94 177 HIS A C 1
ATOM 1459 O O . HIS A 1 177 ? 17.618 -7.270 -20.152 1.00 89.94 177 HIS A O 1
ATOM 1465 N N . ARG A 1 178 ? 17.513 -5.078 -20.618 1.00 84.06 178 ARG A N 1
ATOM 1466 C CA . ARG A 1 178 ? 17.072 -5.122 -22.030 1.00 84.06 178 ARG A CA 1
ATOM 1467 C C . ARG A 1 178 ? 15.587 -5.398 -22.205 1.00 84.06 178 ARG A C 1
ATOM 1469 O O . ARG A 1 178 ? 14.931 -4.609 -22.858 1.00 84.06 178 ARG A O 1
ATOM 1476 N N . THR A 1 179 ? 15.066 -6.475 -21.628 1.00 85.44 179 THR A N 1
ATOM 1477 C CA . THR A 1 179 ? 13.653 -6.870 -21.795 1.00 85.44 179 THR A CA 1
ATOM 1478 C C . THR A 1 179 ? 12.831 -6.719 -20.519 1.00 85.44 179 THR A C 1
ATOM 1480 O O . THR A 1 179 ? 11.612 -6.855 -20.546 1.00 85.44 179 THR A O 1
ATOM 1483 N N . SER A 1 180 ? 13.479 -6.411 -19.396 1.00 90.88 180 SER A N 1
ATOM 1484 C CA . SER A 1 180 ? 12.833 -6.253 -18.097 1.00 90.88 180 SER A CA 1
ATOM 1485 C C . SER A 1 180 ? 13.467 -5.130 -17.279 1.00 90.88 180 SER A C 1
ATOM 1487 O O . SER A 1 180 ? 14.619 -4.732 -17.486 1.00 90.88 180 SER A O 1
ATOM 1489 N N . LEU A 1 181 ? 12.698 -4.628 -16.314 1.00 93.94 181 LEU A N 1
ATOM 1490 C CA . LEU A 1 181 ? 13.140 -3.643 -15.333 1.00 93.94 181 LEU A CA 1
ATOM 1491 C C . LEU A 1 181 ? 13.191 -4.292 -13.955 1.00 93.94 181 LEU A C 1
ATOM 1493 O O . LEU A 1 181 ? 12.255 -4.985 -13.562 1.00 93.94 181 LEU A O 1
ATOM 1497 N N . HIS A 1 182 ? 14.265 -4.048 -13.211 1.00 96.12 182 HIS A N 1
ATOM 1498 C CA . HIS A 1 182 ? 14.466 -4.629 -11.888 1.00 96.12 182 HIS A CA 1
ATOM 1499 C C . HIS A 1 182 ? 14.775 -3.547 -10.859 1.00 96.12 182 HIS A C 1
ATOM 1501 O O . HIS A 1 182 ? 15.598 -2.667 -11.104 1.00 96.12 182 HIS A O 1
ATOM 1507 N N . PHE A 1 183 ? 14.151 -3.619 -9.687 1.00 96.50 183 PHE A N 1
ATOM 1508 C CA . PHE A 1 183 ? 14.632 -2.884 -8.524 1.00 96.50 183 PHE A CA 1
ATOM 1509 C C . PHE A 1 183 ? 15.936 -3.522 -8.055 1.00 96.50 183 PHE A C 1
ATOM 1511 O O . PHE A 1 183 ? 15.962 -4.719 -7.766 1.00 96.50 183 PHE A O 1
ATOM 1518 N N . ASP A 1 184 ? 16.993 -2.716 -7.965 1.00 95.44 184 ASP A N 1
ATOM 1519 C CA . ASP A 1 184 ? 18.314 -3.168 -7.524 1.00 95.44 184 ASP A CA 1
ATOM 1520 C C . ASP A 1 184 ? 18.222 -3.767 -6.115 1.00 95.44 184 ASP A C 1
ATOM 1522 O O . ASP A 1 184 ? 18.501 -4.945 -5.900 1.00 95.44 184 ASP A O 1
ATOM 1526 N N . VAL A 1 185 ? 17.709 -2.977 -5.168 1.00 95.56 185 VAL A N 1
ATOM 1527 C CA . VAL A 1 185 ? 17.568 -3.365 -3.764 1.00 95.56 185 VAL A CA 1
ATOM 1528 C C . VAL A 1 185 ? 16.311 -2.739 -3.166 1.00 95.56 185 VAL A C 1
ATOM 1530 O O . VAL A 1 185 ? 16.096 -1.534 -3.286 1.00 95.56 185 VAL A O 1
ATOM 1533 N N . ILE A 1 186 ? 15.525 -3.544 -2.449 1.00 96.06 186 ILE A N 1
ATOM 1534 C CA . ILE A 1 186 ? 14.456 -3.089 -1.555 1.00 96.06 186 ILE A CA 1
ATOM 1535 C C . ILE A 1 186 ? 14.725 -3.610 -0.142 1.00 96.06 186 ILE A C 1
ATOM 1537 O O . ILE A 1 186 ? 14.761 -4.819 0.094 1.00 96.06 186 ILE A O 1
ATOM 1541 N N . GLU A 1 187 ? 14.873 -2.693 0.808 1.00 95.31 187 GLU A N 1
ATOM 1542 C CA . GLU A 1 187 ? 15.043 -2.977 2.233 1.00 95.31 187 GLU A CA 1
ATOM 1543 C C . GLU A 1 187 ? 13.721 -2.735 2.960 1.00 95.31 187 GLU A C 1
ATOM 1545 O O . GLU A 1 187 ? 13.056 -1.712 2.771 1.00 95.31 187 GLU A O 1
ATOM 1550 N N . TYR A 1 188 ? 13.301 -3.703 3.772 1.00 95.88 188 TYR A N 1
ATOM 1551 C CA . TYR A 1 188 ? 12.034 -3.639 4.489 1.00 95.88 188 TYR A CA 1
ATOM 1552 C C . TYR A 1 188 ? 12.067 -4.458 5.781 1.00 95.88 188 TYR A C 1
ATOM 1554 O O . TYR A 1 188 ? 12.795 -5.440 5.897 1.00 95.88 188 TYR A O 1
ATOM 1562 N N . THR A 1 189 ? 11.221 -4.088 6.741 1.00 96.25 189 THR A N 1
ATOM 1563 C CA . THR A 1 189 ? 10.986 -4.897 7.943 1.00 96.25 189 THR A CA 1
ATOM 1564 C C . THR A 1 189 ? 9.947 -5.978 7.647 1.00 96.25 189 THR A C 1
ATOM 1566 O O . THR A 1 189 ? 8.840 -5.656 7.203 1.00 96.25 189 THR A O 1
ATOM 1569 N N . ASP A 1 190 ? 10.270 -7.249 7.887 1.00 96.06 190 ASP A N 1
ATOM 1570 C CA . ASP A 1 190 ? 9.321 -8.353 7.733 1.00 96.06 190 ASP A CA 1
ATOM 1571 C C . ASP A 1 190 ? 8.283 -8.422 8.873 1.00 96.06 190 ASP A C 1
ATOM 1573 O O . ASP A 1 190 ? 8.274 -7.617 9.805 1.00 96.06 190 ASP A O 1
ATOM 1577 N N . ALA A 1 191 ? 7.370 -9.393 8.791 1.00 93.50 191 ALA A N 1
ATOM 1578 C CA . ALA A 1 191 ? 6.320 -9.581 9.792 1.00 93.50 191 ALA A CA 1
ATOM 1579 C C . ALA A 1 191 ? 6.855 -9.999 11.175 1.00 93.50 191 ALA A C 1
ATOM 1581 O O . ALA A 1 191 ? 6.150 -9.838 12.168 1.00 93.50 191 ALA A O 1
ATOM 1582 N N . SER A 1 192 ? 8.074 -10.534 11.237 1.00 93.88 192 SER A N 1
ATOM 1583 C CA . SER A 1 192 ? 8.762 -10.913 12.471 1.00 93.88 192 SER A CA 1
ATOM 1584 C C . SER A 1 192 ? 9.569 -9.755 13.067 1.00 93.88 192 SER A C 1
ATOM 1586 O O . SER A 1 192 ? 10.137 -9.909 14.143 1.00 93.88 192 SER A O 1
ATOM 1588 N N . GLY A 1 193 ? 9.609 -8.597 12.400 1.00 93.19 193 GLY A N 1
ATOM 1589 C CA . GLY A 1 193 ? 10.377 -7.434 12.835 1.00 93.19 193 GLY A CA 1
ATOM 1590 C C . GLY A 1 193 ? 11.827 -7.424 12.345 1.00 93.19 193 GLY A C 1
ATOM 1591 O O . GLY A 1 193 ? 12.575 -6.516 12.708 1.00 93.19 193 GLY A O 1
ATOM 1592 N N . ASN A 1 194 ? 12.236 -8.383 11.511 1.00 96.19 194 ASN A N 1
ATOM 1593 C CA . ASN A 1 194 ? 13.603 -8.466 11.007 1.00 96.19 194 ASN A CA 1
ATOM 1594 C C . ASN A 1 194 ? 13.799 -7.531 9.814 1.00 96.19 194 ASN A C 1
ATOM 1596 O O . ASN A 1 194 ? 12.920 -7.407 8.959 1.00 96.19 194 ASN A O 1
ATOM 1600 N N . GLN A 1 195 ? 14.975 -6.907 9.725 1.00 96.69 195 GLN A N 1
ATOM 1601 C CA . GLN A 1 195 ? 15.382 -6.207 8.509 1.00 96.69 195 GLN A CA 1
ATOM 1602 C C . GLN A 1 195 ? 15.699 -7.228 7.418 1.00 96.69 195 GLN A C 1
ATOM 1604 O O . GLN A 1 195 ? 16.531 -8.114 7.607 1.00 96.69 195 GLN A O 1
ATOM 1609 N N . VAL A 1 196 ? 15.027 -7.099 6.279 1.00 97.06 196 VAL A N 1
ATOM 1610 C CA . VAL A 1 196 ? 15.190 -7.959 5.111 1.00 97.06 196 VAL A CA 1
ATOM 1611 C C . VAL A 1 196 ? 15.604 -7.106 3.926 1.00 97.06 196 VAL A C 1
ATOM 1613 O O . VAL A 1 196 ? 15.064 -6.026 3.691 1.00 97.06 196 VAL A O 1
ATOM 1616 N N . ARG A 1 197 ? 16.548 -7.634 3.152 1.00 96.81 197 ARG A N 1
ATOM 1617 C CA . ARG A 1 197 ? 17.033 -7.048 1.909 1.00 96.81 197 ARG A CA 1
ATOM 1618 C C . ARG A 1 197 ? 16.643 -7.959 0.754 1.00 96.81 197 ARG A C 1
ATOM 1620 O O . ARG A 1 197 ? 16.952 -9.148 0.775 1.00 96.81 197 ARG A O 1
ATOM 1627 N N . ALA A 1 198 ? 15.918 -7.420 -0.216 1.00 96.44 198 ALA A N 1
ATOM 1628 C CA . ALA A 1 198 ? 15.492 -8.145 -1.401 1.00 96.44 198 ALA A CA 1
ATOM 1629 C C . ALA A 1 198 ? 16.093 -7.488 -2.643 1.00 96.44 198 ALA A C 1
ATOM 1631 O O . ALA A 1 198 ? 15.883 -6.301 -2.877 1.00 96.44 198 ALA A O 1
ATOM 1632 N N . GLU A 1 199 ? 16.851 -8.263 -3.409 1.00 96.94 199 GLU A N 1
ATOM 1633 C CA . GLU A 1 199 ? 17.672 -7.759 -4.508 1.00 96.94 199 GLU A CA 1
ATOM 1634 C C . GLU A 1 199 ? 17.132 -8.220 -5.862 1.00 96.94 199 GLU A C 1
ATOM 1636 O O . GLU A 1 199 ? 16.496 -9.273 -5.963 1.00 96.94 199 GLU A O 1
ATOM 1641 N N . ASN A 1 200 ? 17.405 -7.423 -6.894 1.00 96.62 200 ASN A N 1
ATOM 1642 C CA . ASN A 1 200 ? 17.111 -7.717 -8.295 1.00 96.62 200 ASN A CA 1
ATOM 1643 C C . ASN A 1 200 ? 15.650 -8.138 -8.560 1.00 96.62 200 ASN A C 1
ATOM 1645 O O . ASN A 1 200 ? 15.365 -9.078 -9.311 1.00 96.62 200 ASN A O 1
ATOM 1649 N N . LEU A 1 201 ? 14.701 -7.457 -7.917 1.00 97.00 201 LEU A N 1
ATOM 1650 C CA . LEU A 1 201 ? 13.285 -7.796 -8.022 1.00 97.00 201 LEU A CA 1
ATOM 1651 C C . LEU A 1 201 ? 12.683 -7.238 -9.309 1.00 97.00 201 LEU A C 1
ATOM 1653 O O . LEU A 1 201 ? 12.713 -6.030 -9.523 1.00 97.00 201 LEU A O 1
ATOM 1657 N N . ASP A 1 202 ? 12.059 -8.104 -10.104 1.00 96.00 202 ASP A N 1
ATOM 1658 C CA . ASP A 1 202 ? 11.310 -7.715 -11.301 1.00 96.00 202 ASP A CA 1
ATOM 1659 C C . ASP A 1 202 ? 10.222 -6.681 -10.951 1.00 96.00 202 ASP A C 1
ATOM 1661 O O . ASP A 1 202 ? 9.293 -6.943 -10.170 1.00 96.00 202 ASP A O 1
ATOM 1665 N N . ALA A 1 203 ? 10.372 -5.481 -11.513 1.00 95.44 203 ALA A N 1
ATOM 1666 C CA . ALA A 1 203 ? 9.504 -4.347 -11.250 1.00 95.44 203 ALA A CA 1
ATOM 1667 C C . ALA A 1 203 ? 8.103 -4.566 -11.828 1.00 95.44 203 ALA A C 1
ATOM 1669 O O . ALA A 1 203 ? 7.113 -4.216 -11.179 1.00 95.44 203 ALA A O 1
ATOM 1670 N N . GLU A 1 204 ? 7.997 -5.195 -12.998 1.00 93.88 204 GLU A N 1
ATOM 1671 C CA . GLU A 1 204 ? 6.720 -5.458 -13.649 1.00 93.88 204 GLU A CA 1
ATOM 1672 C C . GLU A 1 204 ? 5.906 -6.488 -12.869 1.00 93.88 204 GLU A C 1
ATOM 1674 O O . GLU A 1 204 ? 4.737 -6.257 -12.538 1.00 93.88 204 GLU A O 1
ATOM 1679 N N . ALA A 1 205 ? 6.540 -7.596 -12.489 1.00 94.56 205 ALA A N 1
ATOM 1680 C CA . ALA A 1 205 ? 5.924 -8.633 -11.680 1.00 94.56 205 ALA A CA 1
ATOM 1681 C C . ALA A 1 205 ? 5.469 -8.086 -10.317 1.00 94.56 205 ALA A C 1
ATOM 1683 O O . ALA A 1 205 ? 4.366 -8.406 -9.851 1.00 94.56 205 ALA A O 1
ATOM 1684 N N . LEU A 1 206 ? 6.278 -7.230 -9.679 1.00 96.12 206 LEU A N 1
ATOM 1685 C CA . LEU A 1 206 ? 5.910 -6.566 -8.428 1.00 96.12 206 LEU A CA 1
ATOM 1686 C C . LEU A 1 206 ? 4.731 -5.611 -8.600 1.00 96.12 206 LEU A C 1
ATOM 1688 O O . LEU A 1 206 ? 3.753 -5.728 -7.857 1.00 96.12 206 LEU A O 1
ATOM 1692 N N . MET A 1 207 ? 4.780 -4.710 -9.582 1.00 95.31 207 MET A N 1
ATOM 1693 C CA . MET A 1 207 ? 3.698 -3.761 -9.848 1.00 95.31 207 MET A CA 1
ATOM 1694 C C . MET A 1 207 ? 2.396 -4.475 -10.196 1.00 95.31 207 MET A C 1
ATOM 1696 O O . MET A 1 207 ? 1.351 -4.156 -9.630 1.00 95.31 207 MET A O 1
ATOM 1700 N N . ARG A 1 208 ? 2.455 -5.527 -11.016 1.00 94.81 208 ARG A N 1
ATOM 1701 C CA . ARG A 1 208 ? 1.309 -6.390 -11.327 1.00 94.81 208 ARG A CA 1
ATOM 1702 C C . ARG A 1 208 ? 0.734 -7.041 -10.071 1.00 94.81 208 ARG A C 1
ATOM 1704 O O . ARG A 1 208 ? -0.485 -7.101 -9.904 1.00 94.81 208 ARG A O 1
ATOM 1711 N N . LYS A 1 209 ? 1.583 -7.524 -9.160 1.00 95.75 209 LYS A N 1
ATOM 1712 C CA . LYS A 1 209 ? 1.146 -8.113 -7.885 1.00 95.75 209 LYS A CA 1
ATOM 1713 C C . LYS A 1 209 ? 0.505 -7.067 -6.972 1.00 95.75 209 LYS A C 1
ATOM 1715 O O . LYS A 1 209 ? -0.520 -7.342 -6.346 1.00 95.75 209 LYS A O 1
ATOM 1720 N N . TRP A 1 210 ? 1.070 -5.869 -6.905 1.00 96.50 210 TRP A N 1
ATOM 1721 C CA . TRP A 1 210 ? 0.505 -4.751 -6.160 1.00 96.50 210 TRP A CA 1
ATOM 1722 C C . TRP A 1 210 ? -0.861 -4.330 -6.707 1.00 96.50 210 TRP A C 1
ATOM 1724 O O . TRP A 1 210 ? -1.832 -4.273 -5.951 1.00 96.50 210 TRP A O 1
ATOM 1734 N N . HIS A 1 211 ? -0.960 -4.155 -8.020 1.00 93.56 211 HIS A N 1
ATOM 1735 C CA . HIS A 1 211 ? -2.184 -3.780 -8.714 1.00 93.56 211 HIS A CA 1
ATOM 1736 C C . HIS A 1 211 ? -3.278 -4.855 -8.581 1.00 93.56 211 HIS A C 1
ATOM 1738 O O . HIS A 1 211 ? -4.366 -4.592 -8.079 1.00 93.56 211 HIS A O 1
ATOM 1744 N N . ASN A 1 212 ? -2.989 -6.107 -8.945 1.00 90.38 212 ASN A N 1
ATOM 1745 C CA . ASN A 1 212 ? -4.025 -7.144 -9.036 1.00 90.38 212 ASN A CA 1
ATOM 1746 C C . ASN A 1 212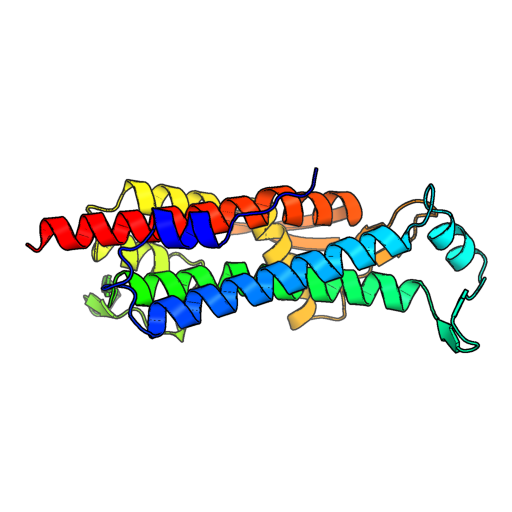 ? -4.406 -7.759 -7.683 1.00 90.38 212 ASN A C 1
ATOM 1748 O O . ASN A 1 212 ? -5.516 -8.276 -7.523 1.00 90.38 212 ASN A O 1
ATOM 1752 N N . ARG A 1 213 ? -3.485 -7.766 -6.710 1.00 92.12 213 ARG A N 1
ATOM 1753 C CA . ARG A 1 213 ? -3.680 -8.468 -5.432 1.00 92.12 213 ARG A CA 1
ATOM 1754 C C . ARG A 1 213 ? -3.723 -7.529 -4.238 1.00 92.12 213 ARG A C 1
ATOM 1756 O O . ARG A 1 213 ? -4.666 -7.639 -3.457 1.00 92.12 213 ARG A O 1
ATOM 1763 N N . LEU A 1 214 ? -2.730 -6.656 -4.060 1.00 94.25 214 LEU A N 1
ATOM 1764 C CA . LEU A 1 214 ? -2.663 -5.813 -2.859 1.00 94.25 214 LEU A CA 1
ATOM 1765 C C . LEU A 1 214 ? -3.817 -4.807 -2.821 1.00 94.25 214 LEU A C 1
ATOM 1767 O O . LEU A 1 214 ? -4.530 -4.747 -1.820 1.00 94.25 214 LEU A O 1
ATOM 1771 N N . LEU A 1 215 ? -4.051 -4.100 -3.930 1.00 88.88 215 LEU A N 1
ATOM 1772 C CA . LEU A 1 215 ? -5.154 -3.149 -4.068 1.00 88.88 215 LEU A CA 1
ATOM 1773 C C . LEU A 1 215 ? -6.503 -3.820 -3.778 1.00 88.88 215 LEU A C 1
ATOM 1775 O O . LEU A 1 215 ? -7.243 -3.390 -2.897 1.00 88.88 215 LEU A O 1
ATOM 1779 N N . ARG A 1 216 ? -6.783 -4.960 -4.422 1.00 87.56 216 ARG A N 1
ATOM 1780 C CA . ARG A 1 216 ? -8.009 -5.739 -4.185 1.00 87.56 216 ARG A CA 1
ATOM 1781 C C . ARG A 1 216 ? -8.176 -6.145 -2.718 1.00 87.56 216 ARG A C 1
ATOM 1783 O O . ARG A 1 216 ? -9.276 -6.070 -2.174 1.00 87.56 216 ARG A O 1
ATOM 1790 N N . ARG A 1 217 ? -7.102 -6.598 -2.066 1.00 91.94 217 ARG A N 1
ATOM 1791 C CA . ARG A 1 217 ? -7.138 -6.981 -0.646 1.00 91.94 217 ARG A CA 1
ATOM 1792 C C . ARG A 1 217 ? -7.419 -5.799 0.268 1.00 91.94 217 ARG A C 1
ATOM 1794 O O . ARG A 1 217 ? -8.138 -5.976 1.247 1.00 91.94 217 ARG A O 1
ATOM 1801 N N . LEU A 1 218 ? -6.894 -4.624 -0.061 1.00 92.81 218 LEU A N 1
ATOM 1802 C CA . LEU A 1 218 ? -7.178 -3.404 0.679 1.00 92.81 218 LEU A CA 1
ATOM 1803 C C . LEU A 1 218 ? -8.656 -3.018 0.564 1.00 92.81 218 LEU A C 1
ATOM 1805 O O . LEU A 1 218 ? -9.290 -2.741 1.577 1.00 92.81 218 LEU A O 1
ATOM 1809 N N . PHE A 1 219 ? -9.237 -3.092 -0.635 1.00 87.81 219 PHE A N 1
ATOM 1810 C CA . PHE A 1 219 ? -10.673 -2.865 -0.819 1.00 87.81 219 PHE A CA 1
ATOM 1811 C C . PHE A 1 219 ? -11.517 -3.835 0.002 1.00 87.81 219 PHE A C 1
ATOM 1813 O O . PHE A 1 219 ? -12.392 -3.400 0.743 1.00 87.81 219 PHE A O 1
ATOM 1820 N N . LEU A 1 220 ? -11.197 -5.133 -0.027 1.00 88.50 220 LEU A N 1
ATOM 1821 C CA . LEU A 1 220 ? -11.855 -6.113 0.844 1.00 88.50 220 LEU A CA 1
ATOM 1822 C C . LEU A 1 220 ? -11.730 -5.752 2.331 1.00 88.50 220 LEU A C 1
ATOM 1824 O O . LEU A 1 220 ? -12.637 -6.042 3.108 1.00 88.50 220 LEU A O 1
ATOM 1828 N N . LEU A 1 221 ? -10.631 -5.122 2.745 1.00 92.81 221 LEU A N 1
ATOM 1829 C CA . LEU A 1 221 ? -10.451 -4.674 4.120 1.00 92.81 221 LEU A CA 1
ATOM 1830 C C . LEU A 1 221 ? -11.377 -3.497 4.471 1.00 92.81 221 LEU A C 1
ATOM 1832 O O . LEU A 1 221 ? -11.948 -3.503 5.558 1.00 92.81 221 LEU A O 1
ATOM 1836 N N . TYR A 1 222 ? -11.611 -2.557 3.548 1.00 88.56 222 TYR A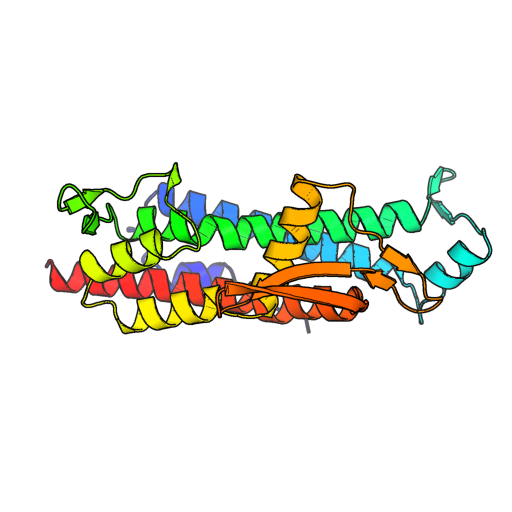 N 1
ATOM 1837 C CA . TYR A 1 222 ? -12.630 -1.510 3.717 1.00 88.56 222 TYR A CA 1
ATOM 1838 C C . TYR A 1 222 ? -14.045 -2.095 3.835 1.00 88.56 222 TYR A C 1
ATOM 1840 O O . TYR A 1 222 ? -14.804 -1.685 4.713 1.00 88.56 222 TYR A O 1
ATOM 1848 N N . VAL A 1 223 ? -14.375 -3.121 3.039 1.00 84.81 223 VAL A N 1
ATOM 1849 C CA . VAL A 1 223 ? -15.650 -3.857 3.164 1.00 84.81 223 VAL A CA 1
ATOM 1850 C C . VAL A 1 223 ? -15.820 -4.440 4.565 1.00 84.81 223 VAL A C 1
ATOM 1852 O O . VAL A 1 223 ? -16.881 -4.346 5.183 1.00 84.81 223 VAL A O 1
ATOM 1855 N N . ARG A 1 224 ? -14.757 -5.056 5.080 1.00 90.19 224 ARG A N 1
ATOM 1856 C CA . ARG A 1 224 ? -14.749 -5.691 6.401 1.00 90.19 224 ARG A CA 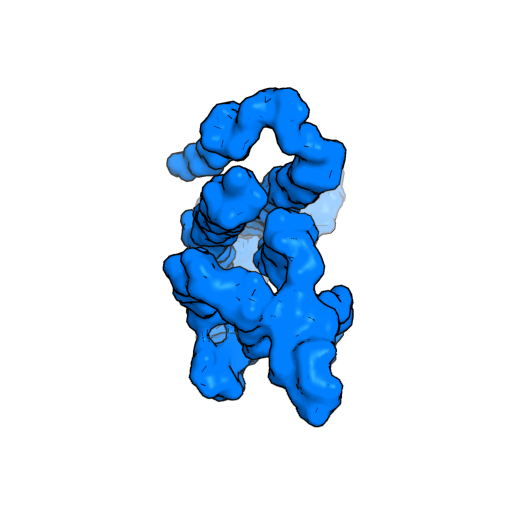1
ATOM 1857 C C . ARG A 1 224 ? -14.838 -4.671 7.529 1.00 90.19 224 ARG A C 1
ATOM 1859 O O . ARG A 1 224 ? -15.564 -4.919 8.484 1.00 90.19 224 ARG A O 1
ATOM 1866 N N . LEU A 1 225 ? -14.174 -3.523 7.392 1.00 90.75 225 LEU A N 1
ATOM 1867 C CA . LEU A 1 225 ? -14.287 -2.404 8.329 1.00 90.75 225 LEU A CA 1
ATOM 1868 C C . LEU A 1 225 ? -15.734 -1.912 8.430 1.00 90.75 225 LEU A C 1
ATOM 1870 O O . LEU A 1 225 ? -16.245 -1.711 9.528 1.00 90.75 225 LEU A O 1
ATOM 1874 N N . HIS A 1 226 ? -16.416 -1.775 7.295 1.00 83.44 226 HIS A N 1
ATOM 1875 C CA . HIS A 1 226 ? -17.816 -1.373 7.290 1.00 83.44 226 HIS A CA 1
ATOM 1876 C C . HIS A 1 226 ? -18.716 -2.403 7.998 1.00 83.44 226 HIS A C 1
ATOM 1878 O O . HIS A 1 226 ? -19.493 -2.050 8.882 1.00 83.44 226 HIS A O 1
ATOM 1884 N N . ARG A 1 227 ? -18.553 -3.700 7.705 1.00 86.44 227 ARG A N 1
ATOM 1885 C CA . ARG A 1 227 ? -19.283 -4.765 8.422 1.00 86.44 227 ARG A CA 1
ATOM 1886 C C . ARG A 1 227 ? -18.995 -4.762 9.923 1.00 86.44 227 ARG A C 1
ATOM 1888 O O . ARG A 1 227 ? -19.899 -4.981 10.724 1.00 86.44 227 ARG A O 1
ATOM 1895 N N . ALA A 1 228 ? -17.747 -4.496 10.303 1.00 89.94 228 ALA A N 1
ATOM 1896 C CA . ALA A 1 228 ? -17.347 -4.373 11.696 1.00 89.94 228 ALA A CA 1
ATOM 1897 C C . ALA A 1 228 ? -18.063 -3.198 12.386 1.0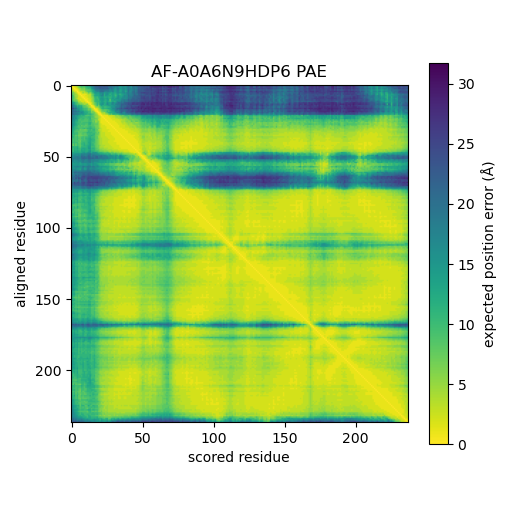0 89.94 228 ALA A C 1
ATOM 1899 O O . ALA A 1 228 ? -18.530 -3.350 13.514 1.00 89.94 228 ALA A O 1
ATOM 1900 N N . ARG A 1 229 ? -18.236 -2.071 11.684 1.00 86.69 229 ARG A N 1
ATOM 1901 C CA . ARG A 1 229 ? -19.027 -0.931 12.162 1.00 86.69 229 ARG A CA 1
ATOM 1902 C C . ARG A 1 229 ? -20.504 -1.275 12.347 1.00 86.69 229 ARG A C 1
ATOM 1904 O O . ARG A 1 229 ? -21.058 -0.961 13.393 1.00 86.69 229 ARG A O 1
ATOM 1911 N N . LEU A 1 230 ? -21.134 -1.951 11.386 1.00 84.81 230 LEU A N 1
ATOM 1912 C CA . LEU A 1 230 ? -22.534 -2.375 11.530 1.00 84.81 230 LEU A CA 1
ATOM 1913 C C . LEU A 1 230 ? -22.724 -3.296 12.743 1.00 84.81 230 LEU A C 1
ATOM 1915 O O . LEU A 1 230 ? -23.628 -3.083 13.545 1.00 84.81 230 LEU A O 1
ATOM 1919 N N . LYS A 1 231 ? -21.813 -4.261 12.928 1.00 85.50 231 LYS A N 1
ATOM 1920 C CA . LYS A 1 231 ? -21.812 -5.151 14.097 1.00 85.50 231 LYS A CA 1
ATOM 1921 C C . LYS A 1 231 ? -21.636 -4.383 15.414 1.00 85.50 231 LYS A C 1
ATOM 1923 O O . LYS A 1 231 ? -22.222 -4.758 16.421 1.00 85.50 231 LYS A O 1
ATOM 1928 N N . GLN A 1 232 ? -20.817 -3.330 15.428 1.00 85.19 232 GLN A N 1
ATOM 1929 C CA . GLN A 1 232 ? -20.651 -2.462 16.598 1.00 85.19 232 GLN A CA 1
ATOM 1930 C C . GLN A 1 232 ? -21.965 -1.745 16.943 1.00 85.19 232 GLN A C 1
ATOM 1932 O O . GLN A 1 232 ? -22.354 -1.745 18.105 1.00 85.19 232 GLN A O 1
ATOM 1937 N N . LEU A 1 233 ? -22.650 -1.175 15.945 1.00 82.25 233 LEU A N 1
ATOM 1938 C CA . LEU A 1 233 ? -23.905 -0.442 16.140 1.00 82.25 233 LEU A CA 1
ATOM 1939 C C . LEU A 1 233 ? -25.038 -1.344 16.647 1.00 82.25 233 LEU A C 1
ATOM 1941 O O . LEU A 1 233 ? -25.744 -0.954 17.573 1.00 82.25 233 LEU A O 1
ATOM 1945 N N . SER A 1 234 ? -25.158 -2.566 16.116 1.00 80.56 234 SER A N 1
ATOM 1946 C CA . SER A 1 234 ? -26.189 -3.529 16.538 1.00 80.56 234 SER A CA 1
ATOM 1947 C C . SER A 1 234 ? -26.029 -4.040 17.972 1.00 80.56 234 SER A C 1
ATOM 1949 O O . SER A 1 234 ? -26.933 -4.672 18.499 1.00 80.56 234 SER A O 1
ATOM 1951 N N . LEU A 1 235 ? -24.852 -3.861 18.580 1.00 77.00 235 LEU A N 1
ATOM 1952 C CA . LEU A 1 235 ? -24.588 -4.255 19.969 1.00 77.00 235 LEU A CA 1
ATOM 1953 C C . LEU A 1 235 ? -24.840 -3.115 20.962 1.00 77.00 235 LEU A C 1
ATOM 1955 O O . LEU A 1 235 ? -24.857 -3.351 22.166 1.00 77.00 235 LEU A O 1
ATOM 1959 N N . THR A 1 236 ? -24.975 -1.885 20.464 1.00 71.56 236 THR A N 1
ATOM 1960 C CA . THR A 1 236 ? -25.241 -0.683 21.269 1.00 71.56 236 THR A CA 1
ATOM 1961 C C . THR A 1 236 ? -26.705 -0.240 21.235 1.00 71.56 236 THR A C 1
ATOM 1963 O O . THR A 1 236 ? -27.075 0.636 22.012 1.00 71.56 236 THR A O 1
ATOM 1966 N N . SER A 1 237 ? -27.503 -0.817 20.330 1.00 56.59 237 SER A N 1
ATOM 1967 C CA . SER A 1 237 ? -28.962 -0.676 20.226 1.00 56.59 237 SER A CA 1
ATOM 1968 C C . SER A 1 237 ? -29.677 -1.723 21.069 1.00 56.59 237 SER A C 1
ATOM 1970 O O . SER A 1 237 ? -30.633 -1.349 21.776 1.00 56.59 237 SER A O 1
#

Solvent-accessible surface area (backbone atoms only — not comparable to full-atom values): 13257 Å² total; per-residue (Å²): 134,86,81,77,78,52,61,64,59,63,41,66,77,66,45,65,87,91,71,64,50,74,64,58,52,52,52,50,54,52,50,49,50,35,49,52,52,25,53,50,24,48,53,56,32,58,59,50,28,54,74,89,14,50,50,41,38,38,47,75,74,68,53,71,48,63,60,97,82,41,81,43,59,66,64,63,53,36,53,49,21,51,51,53,20,52,51,34,47,42,52,54,62,61,43,45,48,54,51,48,44,65,68,69,36,93,35,30,29,83,52,100,87,42,79,40,72,68,46,78,92,59,51,33,102,46,69,66,36,54,44,11,48,46,68,62,40,62,92,42,53,69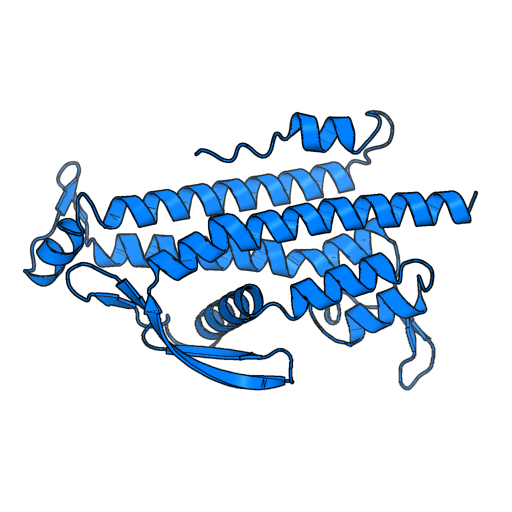,55,52,54,53,52,52,52,53,68,44,29,65,74,53,30,48,48,52,16,45,51,50,41,50,73,76,51,72,74,71,54,72,44,79,71,43,62,49,47,22,34,48,62,41,53,26,56,48,76,88,68,45,84,42,79,48,63,65,41,52,43,62,64,47,51,50,45,42,60,70,45,48,51,51,51,51,52,54,47,54,56,46,51,51,53,51,38,53,57,55,53,69,74,76,108

Sequence (237 aa):
MKFTLDRDLLLSTYLPSSEIDAEARMIFNTIDKRKDFSELHYYEFINCFGEDGHLLEMERDGIVFTDAGKRHNNRVHYEANIFAFVQNLHALCDSFPFVTLRVLGPLEYSGKKGRMPLTKKQCGWNDVFFKSVEETHPQLTEFLGQIRRFGSEKTFLLLRGLVNQCKHQYLPRILNHRTSLHFDVIEYTDASGNQVRAENLDAEALMRKWHNRLLRRLFLLYVRLHRARLKQLSLTS

Mean predicted aligned error: 7.31 Å